Protein AF-A0A522XYB9-F1 (afdb_monomer)

Foldseek 3Di:
DDQDFDDWDWDDDPQWIWIWTDSDPVDTDDIDTDDHPDDDDPDDPVNVVVVVVVVVVVVPPDDDDDDDPCPPFQFAAEEAQAPADLPDPVLVVVLVLLVVQQPRHAEYEDQPDQADDPDADDPSSLVSLVSCVVSVHFYAGEDADPVPQPVRQCSAQPPDPRHGQYHEYELPPLDQCCVVLQVNLVVRVVSVHAAEYENQAQDVCVVVCCVVVSHQAYAHHHEELVCLLVQADDPVDAQSRYEHEYEQDQDLVSLLVSLQSCLARSHRYYHYQHHDSNDHHPCNSVNSVSSSVGGHDD

pLDDT: mean 84.82, std 19.79, range [30.3, 98.81]

Nearest PDB structures (foldseek):
  1vr6-assembly1_D  TM=4.370E-01  e=5.996E-04  Thermotoga maritima
  4grs-assembly1_C  TM=4.371E-01  e=3.497E-03  Thermotoga maritima MSB8
  8doq-assembly1_B  TM=5.028E-01  e=8.775E-02  Klebsiella aerogenes
  7s2m-assembly1_C  TM=4.168E-01  e=2.601E-02  uncultured bacterium
  6nfj-assembly2_D  TM=2.299E-01  e=5.117E-01  Homo sapiens

Structure (mmCIF, N/CA/C/O backbone):
data_AF-A0A522XYB9-F1
#
_entry.id   AF-A0A522XYB9-F1
#
loop_
_atom_site.group_PDB
_atom_site.id
_atom_site.type_symbol
_atom_site.label_atom_id
_atom_site.label_alt_id
_atom_site.label_comp_id
_atom_site.label_asym_id
_atom_site.label_entity_id
_atom_site.label_seq_id
_atom_site.pdbx_PDB_ins_code
_atom_site.Cartn_x
_atom_site.Cartn_y
_atom_site.Cartn_z
_atom_site.occupancy
_atom_site.B_iso_or_equiv
_atom_site.auth_seq_id
_atom_site.auth_comp_id
_atom_site.auth_asym_id
_atom_site.auth_atom_id
_atom_site.pdbx_PDB_model_num
ATOM 1 N N . MET A 1 1 ? -21.579 41.785 -8.818 1.00 47.09 1 MET A N 1
ATOM 2 C CA . MET A 1 1 ? -20.133 42.078 -8.668 1.00 47.09 1 MET A CA 1
ATOM 3 C C . MET A 1 1 ? -19.432 41.786 -9.988 1.00 47.09 1 MET A C 1
ATOM 5 O O . MET A 1 1 ? -19.619 40.694 -10.508 1.00 47.09 1 MET A O 1
ATOM 9 N N . ARG A 1 2 ? -18.684 42.740 -10.563 1.00 47.41 2 ARG A N 1
ATOM 10 C CA . ARG A 1 2 ? -17.851 42.486 -11.754 1.00 47.41 2 ARG A CA 1
ATOM 11 C C . ARG A 1 2 ? -16.593 41.739 -11.303 1.00 47.41 2 ARG A C 1
ATOM 13 O O . ARG A 1 2 ? -15.890 42.243 -10.435 1.00 47.41 2 ARG A O 1
ATOM 20 N N . LYS A 1 3 ? -16.340 40.542 -11.838 1.00 55.75 3 LYS A N 1
ATOM 21 C CA . LYS A 1 3 ? -15.085 39.818 -11.591 1.00 55.75 3 LYS A CA 1
ATOM 22 C C . LYS A 1 3 ? -14.025 40.341 -12.562 1.00 55.75 3 LYS A C 1
ATOM 24 O O . LYS A 1 3 ? -14.249 40.326 -13.769 1.00 55.75 3 LYS A O 1
ATOM 29 N N . THR A 1 4 ? -12.908 40.828 -12.033 1.00 66.69 4 THR A N 1
ATOM 30 C CA . THR A 1 4 ? -11.762 41.294 -12.827 1.00 66.69 4 THR A CA 1
ATOM 31 C C . THR A 1 4 ? -10.880 40.099 -13.173 1.00 66.69 4 THR A C 1
ATOM 33 O O . THR A 1 4 ? -10.474 39.363 -12.275 1.00 66.69 4 THR A O 1
ATOM 36 N N . ILE A 1 5 ? -10.589 39.897 -14.458 1.00 67.19 5 ILE A N 1
ATOM 37 C CA . ILE A 1 5 ? -9.627 38.884 -14.911 1.00 67.19 5 ILE A CA 1
ATOM 38 C C . ILE A 1 5 ? -8.232 39.371 -14.529 1.00 67.19 5 ILE A C 1
ATOM 40 O O . ILE A 1 5 ? -7.872 40.503 -14.852 1.00 67.19 5 ILE A O 1
ATOM 44 N N . LYS A 1 6 ? -7.467 38.533 -13.826 1.00 70.19 6 LYS A N 1
ATOM 45 C CA . LYS A 1 6 ? -6.116 38.885 -13.367 1.00 70.19 6 LYS A CA 1
ATOM 46 C C . LYS A 1 6 ? -5.021 38.242 -14.210 1.00 70.19 6 LYS A C 1
ATOM 48 O O . LYS A 1 6 ? -3.939 38.810 -14.305 1.00 70.19 6 LYS A O 1
ATOM 53 N N . TYR A 1 7 ? -5.307 37.102 -14.838 1.00 64.56 7 TYR A N 1
ATOM 54 C CA . TYR A 1 7 ? -4.317 36.323 -15.575 1.00 64.56 7 TYR A CA 1
ATOM 55 C C . TYR A 1 7 ? -4.899 35.811 -16.895 1.00 64.56 7 TYR A C 1
ATOM 57 O O . TYR A 1 7 ? -6.068 35.416 -16.950 1.00 64.56 7 TYR A O 1
ATOM 65 N N . PHE A 1 8 ? -4.076 35.807 -17.948 1.00 76.62 8 PHE A N 1
ATOM 66 C CA . PHE A 1 8 ? -4.396 35.164 -19.219 1.00 76.62 8 PHE A CA 1
ATOM 67 C C . PHE A 1 8 ? -3.188 34.399 -19.763 1.00 76.62 8 PHE A C 1
ATOM 69 O O . PHE A 1 8 ? -2.045 34.809 -19.560 1.00 76.62 8 PHE A O 1
ATOM 76 N N . SER A 1 9 ? -3.454 33.300 -20.465 1.00 65.75 9 SER A N 1
ATOM 77 C CA . SER A 1 9 ? -2.452 32.555 -21.229 1.00 65.75 9 SER A CA 1
ATOM 78 C C . SER A 1 9 ? -2.995 32.235 -22.619 1.00 65.75 9 SER A C 1
ATOM 80 O O . SER A 1 9 ? -4.188 31.963 -22.772 1.00 65.75 9 SER A O 1
ATOM 82 N N . LEU A 1 10 ? -2.121 32.296 -23.623 1.00 65.62 10 LEU A N 1
ATOM 83 C CA . LEU A 1 10 ? -2.426 32.014 -25.021 1.00 65.62 10 LEU A CA 1
ATOM 84 C C . LEU A 1 10 ? -1.595 30.813 -25.466 1.00 65.62 10 LEU A C 1
ATOM 86 O O . LEU A 1 10 ? -0.367 30.884 -25.483 1.00 65.62 10 LEU A O 1
ATOM 90 N N . VAL A 1 11 ? -2.263 29.736 -25.864 1.00 71.81 11 VAL A N 1
ATOM 91 C CA . VAL A 1 11 ? -1.605 28.560 -26.441 1.00 71.81 11 VAL A CA 1
ATOM 92 C C . VAL A 1 11 ? -2.060 28.418 -27.882 1.00 71.81 11 VAL A C 1
ATOM 94 O O . VAL A 1 11 ? -3.260 28.381 -28.148 1.00 71.81 11 VAL A O 1
ATOM 97 N N . THR A 1 12 ? -1.113 28.329 -28.813 1.00 61.81 12 THR A N 1
ATOM 98 C CA . THR A 1 12 ? -1.420 28.117 -30.230 1.00 61.81 12 THR A CA 1
ATOM 99 C C . THR A 1 12 ? -0.980 26.720 -30.643 1.00 61.81 12 THR A C 1
ATOM 101 O O . THR A 1 12 ? 0.206 26.405 -30.585 1.00 61.81 12 THR A O 1
ATOM 104 N N . VAL A 1 13 ? -1.923 25.890 -31.088 1.00 59.44 13 VAL A N 1
ATOM 105 C CA . VAL A 1 13 ? -1.652 24.550 -31.627 1.00 59.44 13 VAL A CA 1
ATOM 106 C C . VAL A 1 13 ? -2.200 24.496 -33.045 1.00 59.44 13 VAL A C 1
ATOM 108 O O . VAL A 1 13 ? -3.371 24.792 -33.268 1.00 59.44 13 VAL A O 1
ATOM 111 N N . THR A 1 14 ? -1.334 24.187 -34.016 1.00 72.75 14 THR A N 1
ATOM 112 C CA . THR A 1 14 ? -1.696 24.041 -35.442 1.00 72.75 14 THR A CA 1
ATOM 113 C C . THR A 1 14 ? -2.559 25.190 -35.990 1.00 72.75 14 THR A C 1
ATOM 115 O O . THR A 1 14 ? -3.535 24.966 -36.698 1.00 72.75 14 THR A O 1
ATOM 118 N N . GLY A 1 15 ? -2.224 26.433 -35.629 1.00 68.81 15 GLY A N 1
ATOM 119 C CA . GLY A 1 15 ? -2.925 27.636 -36.097 1.00 68.81 15 GLY A CA 1
ATOM 120 C C . GLY A 1 15 ? -4.222 27.978 -35.353 1.00 68.81 15 GLY A C 1
ATOM 121 O O . GLY A 1 15 ? -4.867 28.966 -35.694 1.00 68.81 15 GLY A O 1
ATOM 122 N N . ILE A 1 16 ? -4.591 27.210 -34.325 1.00 58.47 16 ILE A N 1
ATOM 123 C CA . ILE A 1 16 ? -5.727 27.494 -33.445 1.00 58.47 16 ILE A CA 1
ATOM 124 C C . ILE A 1 16 ? -5.195 28.079 -32.142 1.00 58.47 16 ILE A C 1
ATOM 126 O O . ILE A 1 16 ? -4.386 27.452 -31.460 1.00 58.47 16 ILE A O 1
ATOM 130 N N . SER A 1 17 ? -5.665 29.275 -31.795 1.00 67.31 17 SER A N 1
ATOM 131 C CA . SER A 1 17 ? -5.322 29.953 -30.549 1.00 67.31 17 SER A CA 1
ATOM 132 C C . SER A 1 17 ? -6.383 29.694 -29.480 1.00 67.31 17 SER A C 1
ATOM 134 O O . SER A 1 17 ? -7.567 29.971 -29.674 1.00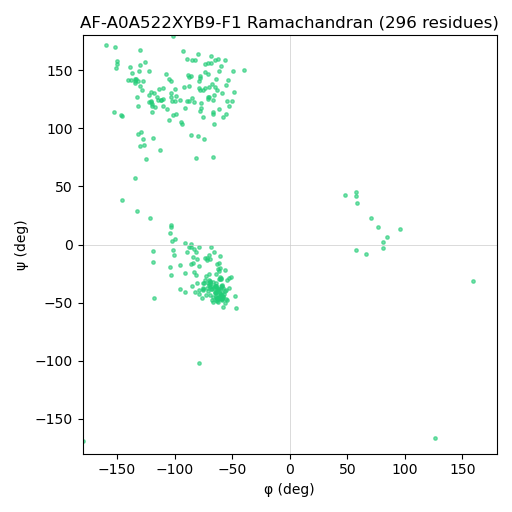 67.31 17 SER A O 1
ATOM 136 N N . ILE A 1 18 ? -5.946 29.181 -28.333 1.00 71.12 18 ILE A N 1
ATOM 137 C CA . ILE A 1 18 ? -6.775 28.911 -27.160 1.00 71.12 18 ILE A CA 1
ATOM 138 C C . ILE A 1 18 ? -6.390 29.907 -26.071 1.00 71.12 18 ILE A C 1
ATOM 140 O O . ILE A 1 18 ? -5.215 30.015 -25.711 1.00 71.12 18 ILE A O 1
ATOM 144 N N . ILE A 1 19 ? -7.383 30.634 -25.554 1.00 75.62 19 ILE A N 1
ATOM 145 C CA . ILE A 1 19 ? -7.195 31.580 -24.455 1.00 75.62 19 ILE A CA 1
ATOM 146 C C . ILE A 1 19 ? -7.720 30.954 -23.168 1.00 75.62 19 ILE A C 1
ATOM 148 O O . ILE A 1 19 ? -8.880 30.544 -23.081 1.00 75.62 19 ILE A O 1
ATOM 152 N N . PHE A 1 20 ? -6.863 30.941 -22.153 1.00 69.12 20 PHE A N 1
ATOM 153 C CA . PHE A 1 20 ? -7.225 30.596 -20.786 1.00 69.12 20 PHE A CA 1
ATOM 154 C C . PHE A 1 20 ? -7.329 31.873 -19.962 1.00 69.12 20 PHE A C 1
ATOM 156 O O . PHE A 1 20 ? -6.427 32.712 -19.999 1.00 69.12 20 PHE A O 1
ATOM 163 N N . LEU A 1 21 ? -8.430 32.021 -19.226 1.00 71.31 21 LEU A N 1
ATOM 164 C CA . LEU A 1 21 ? -8.698 33.178 -18.375 1.00 71.31 21 LEU A CA 1
ATOM 165 C C . LEU A 1 21 ? -8.865 32.697 -16.935 1.00 71.31 21 LEU A C 1
ATOM 167 O O . LEU A 1 21 ? -9.633 31.769 -16.679 1.00 71.31 21 LEU A O 1
ATOM 171 N N . ALA A 1 22 ? -8.178 33.349 -16.000 1.00 68.56 22 ALA A N 1
ATOM 172 C CA . ALA A 1 22 ? -8.274 33.028 -14.581 1.00 68.56 22 ALA A CA 1
ATOM 173 C C . ALA A 1 22 ? -8.483 34.292 -13.734 1.00 68.56 22 ALA A C 1
ATOM 175 O O . ALA A 1 22 ? -7.914 35.364 -13.991 1.00 68.56 22 ALA A O 1
ATOM 176 N N . THR A 1 23 ? -9.338 34.172 -12.716 1.00 68.62 23 THR A N 1
ATOM 177 C CA . THR A 1 23 ? -9.599 35.248 -11.745 1.00 68.62 23 THR A CA 1
ATOM 178 C C . THR A 1 23 ? -8.670 35.182 -10.535 1.00 68.62 23 THR A C 1
ATOM 180 O O . THR A 1 23 ? -8.397 36.215 -9.922 1.00 68.62 23 THR A O 1
ATOM 183 N N . ASP A 1 24 ? -8.136 33.999 -10.236 1.00 66.12 24 ASP A N 1
ATOM 184 C CA . ASP A 1 24 ? -7.073 33.739 -9.266 1.00 66.12 24 ASP A CA 1
ATOM 185 C C . ASP A 1 24 ? -6.276 32.488 -9.688 1.00 66.12 24 ASP A C 1
ATOM 187 O O . ASP A 1 24 ? -6.652 31.790 -10.628 1.00 66.12 24 ASP A O 1
ATOM 191 N N . LEU A 1 25 ? -5.146 32.232 -9.025 1.00 54.25 25 LEU A N 1
ATOM 192 C CA . LEU A 1 25 ? -4.230 31.137 -9.374 1.00 54.25 25 LEU A CA 1
ATOM 193 C C . LEU A 1 25 ? -4.802 29.735 -9.090 1.00 54.25 25 LEU A C 1
ATOM 195 O O . LEU A 1 25 ? -4.235 28.753 -9.562 1.00 54.25 25 LEU A O 1
ATOM 199 N N . SER A 1 26 ? -5.911 29.628 -8.351 1.00 47.59 26 SER A N 1
ATOM 200 C CA . SER A 1 26 ? -6.549 28.356 -7.989 1.00 47.59 26 SER A CA 1
ATOM 201 C C . SER A 1 26 ? -7.786 28.023 -8.832 1.00 47.59 26 SER A C 1
ATOM 203 O O . SER A 1 26 ? -8.320 26.922 -8.708 1.00 47.59 26 SER A O 1
ATOM 205 N N . SER A 1 27 ? -8.230 28.919 -9.722 1.00 47.25 27 SER A N 1
ATOM 206 C CA . SER A 1 27 ? -9.402 28.714 -10.580 1.00 47.25 27 SER A CA 1
ATOM 207 C C . SER A 1 27 ? -9.095 28.954 -12.062 1.00 47.25 27 SER A C 1
ATOM 209 O O . SER A 1 27 ? -9.262 30.048 -12.606 1.00 47.25 27 SER A O 1
ATOM 211 N N . TRP A 1 28 ? -8.697 27.889 -12.760 1.00 50.53 28 TRP A N 1
ATOM 212 C CA . TRP A 1 28 ? -8.703 27.883 -14.222 1.00 50.53 28 TRP A CA 1
ATOM 213 C C . TRP A 1 28 ? -10.138 27.696 -14.711 1.00 50.53 28 TRP A C 1
ATOM 215 O O . TRP A 1 28 ? -10.770 26.675 -14.441 1.00 50.53 28 TRP A O 1
ATOM 225 N N . LEU A 1 29 ? -10.670 28.687 -15.426 1.00 53.12 29 LEU A N 1
ATOM 226 C CA . LEU A 1 29 ? -11.925 28.525 -16.150 1.00 53.12 29 LEU A CA 1
ATOM 227 C C . LEU A 1 29 ? -11.640 27.927 -17.535 1.00 53.12 29 LEU A C 1
ATOM 229 O O . LEU A 1 29 ? -10.606 28.200 -18.144 1.00 53.12 29 LEU A O 1
ATOM 233 N N . TYR A 1 30 ? -12.574 27.082 -17.980 1.00 44.38 30 TYR A N 1
ATOM 234 C CA . TYR A 1 30 ? -12.585 26.318 -19.233 1.00 44.38 30 TYR A CA 1
ATOM 235 C C . TYR A 1 30 ? -12.050 27.087 -20.460 1.00 44.38 30 TYR A C 1
ATOM 237 O O . TYR A 1 30 ? -12.223 28.307 -20.537 1.00 44.38 30 TYR A O 1
ATOM 245 N N . PRO A 1 31 ? -11.460 26.389 -21.455 1.00 46.50 31 PRO A N 1
ATOM 246 C CA . PRO A 1 31 ? -10.886 27.029 -22.637 1.00 46.50 31 PRO A CA 1
ATOM 247 C C . PRO A 1 31 ? -11.930 27.852 -23.398 1.00 46.50 31 PRO A C 1
ATOM 249 O O . PRO A 1 31 ? -13.008 27.358 -23.737 1.00 46.50 31 PRO A O 1
ATOM 252 N N . VAL A 1 32 ? -11.585 29.103 -23.709 1.00 52.28 32 VAL A N 1
ATOM 253 C CA . VAL A 1 32 ? -12.358 29.949 -24.620 1.00 52.28 32 VAL A CA 1
ATOM 254 C C . VAL A 1 32 ? -11.677 29.890 -25.984 1.00 52.28 32 VAL A C 1
ATOM 256 O O . VAL A 1 32 ? -10.542 30.344 -26.152 1.00 52.28 32 VAL A O 1
ATOM 259 N N . PHE A 1 33 ? -12.357 29.284 -26.956 1.00 52.94 33 PHE A N 1
ATOM 260 C CA . PHE A 1 33 ? -11.861 29.185 -28.326 1.00 52.94 33 PHE A CA 1
ATOM 261 C C . PHE A 1 33 ? -11.972 30.534 -29.034 1.00 52.94 33 PHE A C 1
ATOM 263 O O . PHE A 1 33 ? -13.023 31.177 -28.992 1.00 52.94 33 PHE A O 1
ATOM 270 N N . VAL A 1 34 ? -10.910 30.930 -29.733 1.00 52.88 34 VAL A N 1
ATOM 271 C CA . VAL A 1 34 ? -10.935 32.066 -30.657 1.00 52.88 34 VAL A CA 1
ATOM 272 C C . VAL A 1 34 ? -10.775 31.528 -32.075 1.00 52.88 34 VAL A C 1
ATOM 274 O O . VAL A 1 34 ? -9.835 30.791 -32.369 1.00 52.88 34 VAL A O 1
ATOM 277 N N . ALA A 1 35 ? -11.731 31.860 -32.943 1.00 47.09 35 ALA A N 1
ATOM 278 C CA . ALA A 1 35 ? -11.718 31.465 -34.348 1.00 47.09 35 ALA A CA 1
ATOM 279 C C . ALA A 1 35 ? -10.586 32.162 -35.127 1.00 47.09 35 ALA A C 1
ATOM 281 O O . ALA A 1 35 ? -10.109 33.231 -34.740 1.00 47.09 35 ALA A O 1
ATOM 282 N N . ALA A 1 36 ? -10.174 31.540 -36.236 1.00 46.59 36 ALA A N 1
ATOM 283 C CA . ALA A 1 36 ? -9.114 32.015 -37.123 1.00 46.59 36 ALA A CA 1
ATOM 284 C C . ALA A 1 36 ? -9.371 33.445 -37.665 1.00 46.59 36 ALA A C 1
ATOM 286 O O . ALA A 1 36 ? -10.516 33.908 -37.689 1.00 46.59 36 ALA A O 1
ATOM 287 N N . PRO A 1 37 ? -8.326 34.164 -38.123 1.00 39.16 37 PRO A N 1
ATOM 288 C CA . PRO A 1 37 ? -8.454 35.554 -38.552 1.00 39.16 37 PRO A CA 1
ATOM 289 C C . PRO A 1 37 ? -9.320 35.645 -39.817 1.00 39.16 37 PRO A C 1
ATOM 291 O O . PRO A 1 37 ? -8.905 35.193 -40.879 1.00 39.16 37 PRO A O 1
ATOM 294 N N . GLY A 1 38 ? -10.516 36.230 -39.712 1.00 49.03 38 GLY A N 1
ATOM 295 C CA . GLY A 1 38 ? -11.381 36.483 -40.872 1.00 49.03 38 GLY A CA 1
ATOM 296 C C . GLY A 1 38 ? -12.860 36.690 -40.553 1.00 49.03 38 GLY A C 1
ATOM 297 O O . GLY A 1 38 ? -13.494 37.508 -41.205 1.00 49.03 38 GLY A O 1
ATOM 298 N N . ASP A 1 39 ? -13.383 36.056 -39.500 1.00 45.62 39 ASP A N 1
ATOM 299 C CA . ASP A 1 39 ? -14.808 36.123 -39.151 1.00 45.62 39 ASP A CA 1
ATOM 300 C C . ASP A 1 39 ? -15.002 36.490 -37.674 1.00 45.62 39 ASP A C 1
ATOM 302 O O . ASP A 1 39 ? -14.971 35.640 -36.783 1.00 45.62 39 ASP A O 1
ATOM 306 N N . ARG A 1 40 ? -15.231 37.777 -37.382 1.00 44.25 40 ARG A N 1
ATOM 307 C CA . ARG A 1 40 ? -15.717 38.195 -36.057 1.00 44.25 40 ARG A CA 1
ATOM 308 C C . ARG A 1 40 ? -17.240 38.110 -36.023 1.00 44.25 40 ARG A C 1
ATOM 310 O O . ARG A 1 40 ? -17.924 39.070 -36.363 1.00 44.25 40 ARG A O 1
ATOM 317 N N . LYS A 1 41 ? -17.767 36.984 -35.544 1.00 46.38 41 LYS A N 1
ATOM 318 C CA . LYS A 1 41 ? -19.083 36.946 -34.894 1.00 46.38 41 LYS A CA 1
ATOM 319 C C . LYS A 1 41 ? -18.871 36.945 -33.384 1.00 46.38 41 LYS A C 1
ATOM 321 O O . LYS A 1 41 ? -18.175 36.077 -32.866 1.00 46.38 41 LYS A O 1
ATOM 326 N N . GLU A 1 42 ? -19.462 37.909 -32.682 1.00 45.03 42 GLU A N 1
ATOM 327 C CA . GLU A 1 42 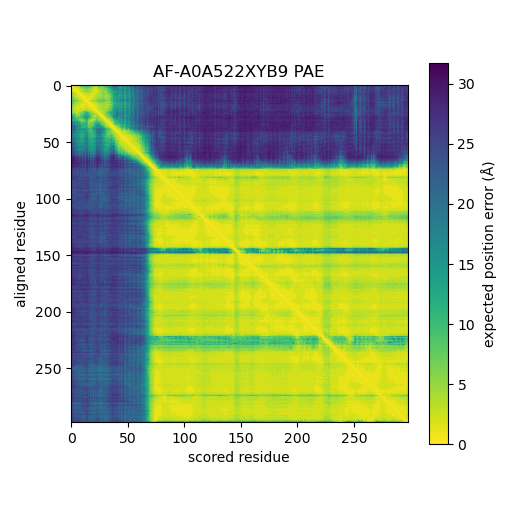? -19.640 37.810 -31.231 1.00 45.03 42 GLU A CA 1
ATOM 328 C C . GLU A 1 42 ? -20.608 36.659 -30.959 1.00 45.03 42 GLU A C 1
ATOM 330 O O . GLU A 1 42 ? -21.810 36.778 -31.184 1.00 45.03 42 GLU A O 1
ATOM 335 N N . ILE A 1 43 ? -20.074 35.520 -30.525 1.00 48.09 43 ILE A N 1
ATOM 336 C CA . ILE A 1 43 ? -20.882 34.395 -30.064 1.00 48.09 43 ILE A CA 1
ATOM 337 C C . ILE A 1 43 ? -21.105 34.595 -28.568 1.00 48.09 43 ILE A C 1
ATOM 339 O O . ILE A 1 43 ? -20.159 34.741 -27.791 1.00 48.09 43 ILE A O 1
ATOM 343 N N . SER A 1 44 ? -22.371 34.629 -28.160 1.00 57.34 44 SER A N 1
ATOM 344 C CA . SER A 1 44 ? -22.742 34.729 -26.751 1.00 57.34 44 SER A CA 1
ATOM 345 C C . SER A 1 44 ? -22.274 33.484 -25.995 1.00 57.34 44 SER A C 1
ATOM 347 O O . SER A 1 44 ? -22.399 32.367 -26.493 1.00 57.34 44 SER A O 1
ATOM 349 N N . LEU A 1 45 ? -21.817 33.644 -24.747 1.00 47.53 45 LEU A N 1
ATOM 350 C CA . LEU A 1 45 ? -21.385 32.537 -23.877 1.00 47.53 45 LEU A CA 1
ATOM 351 C C . LEU A 1 45 ? -22.430 31.398 -23.791 1.00 47.53 45 LEU A C 1
ATOM 353 O O . LEU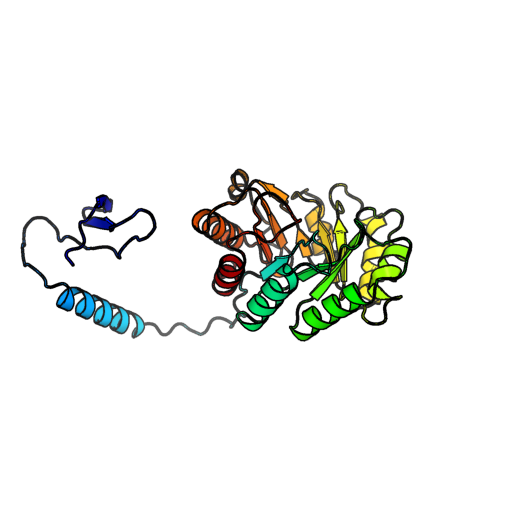 A 1 45 ? -22.078 30.236 -23.604 1.00 47.53 45 LEU A O 1
ATOM 357 N N . LYS A 1 46 ? -23.722 31.722 -23.960 1.00 50.19 46 LYS A N 1
ATOM 358 C CA . LYS A 1 46 ? -24.819 30.740 -23.986 1.00 50.19 46 LYS A CA 1
ATOM 359 C C . LYS A 1 46 ? -24.837 29.874 -25.252 1.00 50.19 46 LYS A C 1
ATOM 361 O O . LYS A 1 46 ? -25.210 28.707 -25.174 1.00 50.19 46 LYS A O 1
ATOM 366 N N . GLU A 1 47 ? -24.432 30.413 -26.398 1.00 50.88 47 GLU A N 1
ATOM 367 C CA . GLU A 1 47 ? -24.376 29.676 -27.668 1.00 50.88 47 GLU A CA 1
ATOM 368 C C . GLU A 1 47 ? -23.185 28.717 -27.704 1.00 50.88 47 GLU A C 1
ATOM 370 O O . GLU A 1 47 ? -23.338 27.575 -28.140 1.00 50.88 47 GLU A O 1
ATOM 375 N N . THR A 1 48 ? -22.040 29.122 -27.144 1.00 51.75 48 THR A N 1
ATOM 376 C CA . THR A 1 48 ? -20.862 28.254 -27.006 1.00 51.75 48 THR A CA 1
ATOM 377 C C . THR A 1 48 ? -21.189 26.998 -26.197 1.00 51.75 48 THR A C 1
ATOM 379 O O . THR A 1 48 ? -20.878 25.900 -26.637 1.00 51.75 48 THR A O 1
ATOM 382 N N . ILE A 1 49 ? -21.904 27.126 -25.072 1.00 48.91 49 ILE A N 1
ATOM 383 C CA . ILE A 1 49 ? -22.288 25.983 -24.220 1.00 48.91 49 ILE A CA 1
ATOM 384 C C . ILE A 1 49 ? -23.237 25.009 -24.952 1.00 48.91 49 ILE A C 1
ATOM 386 O O . ILE A 1 49 ? -23.129 23.792 -24.788 1.00 48.91 49 ILE A O 1
ATOM 390 N N . SER A 1 50 ? -24.140 25.522 -25.795 1.00 44.78 50 SER A N 1
ATOM 391 C CA . SER A 1 50 ? -25.077 24.702 -26.580 1.00 44.78 50 SER A CA 1
ATOM 392 C C . SER A 1 50 ? -24.375 23.917 -27.701 1.00 44.78 50 SER A C 1
ATOM 394 O O . SER A 1 50 ? -24.661 22.736 -27.921 1.00 44.78 50 SER A O 1
ATOM 396 N N . LEU A 1 51 ? -23.399 24.538 -28.374 1.00 45.22 51 LEU A N 1
ATOM 397 C CA . LEU A 1 51 ? -22.632 23.916 -29.459 1.00 45.22 51 LEU A CA 1
ATOM 398 C C . LEU A 1 51 ? -21.722 22.783 -28.960 1.00 45.22 51 LEU A C 1
ATOM 400 O O . LEU A 1 51 ? -21.646 21.735 -29.607 1.00 45.22 51 LEU A O 1
ATOM 404 N N . THR A 1 52 ? -21.099 22.928 -27.786 1.00 47.44 52 THR A N 1
ATOM 405 C CA . THR A 1 52 ? -20.272 21.860 -27.197 1.00 47.44 52 THR A CA 1
ATOM 406 C C . THR A 1 52 ? -21.119 20.657 -26.774 1.00 47.44 52 THR A C 1
ATOM 408 O O . THR A 1 52 ? -20.721 19.515 -26.996 1.00 47.44 52 THR A O 1
ATOM 411 N N . SER A 1 53 ? -22.322 20.887 -26.234 1.00 44.59 53 SER A N 1
ATOM 412 C CA . SER A 1 53 ? -23.208 19.810 -25.765 1.00 44.59 53 SER A CA 1
ATOM 413 C C . SER A 1 53 ? -23.788 18.961 -26.910 1.00 44.59 53 SER A C 1
ATOM 415 O O . SER A 1 53 ? -23.942 17.746 -26.770 1.00 44.59 53 SER A O 1
ATOM 417 N N . ASN A 1 54 ? -24.053 19.568 -28.073 1.00 41.50 54 ASN A N 1
ATOM 418 C CA . ASN A 1 54 ? -24.601 18.858 -29.235 1.00 41.50 54 ASN A CA 1
ATOM 419 C C . ASN A 1 54 ? -23.537 18.083 -30.033 1.00 41.50 54 ASN A C 1
ATOM 421 O O . ASN A 1 54 ? -23.824 16.993 -30.530 1.00 41.50 54 ASN A O 1
ATOM 425 N N . ASN A 1 55 ? -22.298 18.580 -30.101 1.00 42.12 55 ASN A N 1
ATOM 426 C CA . ASN A 1 55 ? -21.211 17.881 -30.798 1.00 42.12 55 ASN A CA 1
ATOM 427 C C . ASN A 1 55 ? -20.690 16.659 -30.018 1.00 42.12 55 ASN A C 1
ATOM 429 O O . ASN A 1 55 ? -20.393 15.631 -30.627 1.00 42.12 55 ASN A O 1
ATOM 433 N N . LEU A 1 56 ? -20.691 16.710 -28.680 1.00 41.50 56 LEU A N 1
ATOM 434 C CA . LEU A 1 56 ? -20.385 15.549 -27.829 1.00 41.50 56 LEU A CA 1
ATOM 435 C C . LEU A 1 56 ? -21.425 14.423 -27.965 1.00 41.50 56 LEU A C 1
ATOM 437 O O . LEU A 1 56 ? -21.061 13.249 -27.966 1.00 41.50 56 LEU A O 1
ATOM 441 N N . LYS A 1 57 ? -22.710 14.758 -28.153 1.00 42.03 57 LYS A N 1
ATOM 442 C CA . LYS A 1 57 ? -23.780 13.760 -28.341 1.00 42.03 57 LYS A CA 1
ATOM 443 C C . LYS A 1 57 ? -23.757 13.086 -29.716 1.00 42.03 57 LYS A C 1
ATOM 445 O O . LYS A 1 57 ? -24.136 11.922 -29.822 1.00 42.03 57 LYS A O 1
ATOM 450 N N . ASN A 1 58 ? -23.303 13.782 -30.757 1.00 40.72 58 ASN A N 1
ATOM 451 C CA . ASN A 1 58 ? -23.254 13.230 -32.115 1.00 40.72 58 ASN A CA 1
ATOM 452 C C . ASN A 1 58 ? -22.001 12.380 -32.383 1.00 40.72 58 ASN A C 1
ATOM 454 O O . ASN A 1 58 ? -22.057 11.471 -33.209 1.00 40.72 58 ASN A O 1
ATOM 458 N N . SER A 1 59 ? -20.907 12.595 -31.644 1.00 36.91 59 SER A N 1
ATOM 459 C CA . SER A 1 59 ? -19.682 11.787 -31.761 1.00 36.91 59 SER A CA 1
ATOM 460 C C . SER A 1 59 ? -19.808 10.364 -31.187 1.00 36.91 59 SER A C 1
ATOM 462 O O . SER A 1 59 ? -18.932 9.541 -31.434 1.00 36.91 59 SER A O 1
ATOM 464 N N . MET A 1 60 ? -20.876 10.046 -30.445 1.00 42.91 60 MET A N 1
ATOM 465 C CA . MET A 1 60 ? -21.057 8.735 -29.795 1.00 42.91 60 MET A CA 1
ATOM 466 C C . MET A 1 60 ? -21.984 7.767 -30.552 1.00 42.91 60 MET A C 1
ATOM 468 O O . MET A 1 60 ? -22.274 6.689 -30.042 1.00 42.91 60 MET A O 1
ATOM 472 N N . LYS A 1 61 ? -22.480 8.115 -31.750 1.00 40.25 61 LYS A N 1
ATOM 473 C CA . LYS A 1 61 ? -23.514 7.310 -32.434 1.00 40.25 61 LYS A CA 1
ATOM 474 C C . LYS A 1 61 ? -23.051 6.376 -33.555 1.00 40.25 61 LYS A C 1
ATOM 476 O O . LYS A 1 61 ? -23.867 5.566 -33.973 1.00 40.25 61 LYS A O 1
ATOM 481 N N . ASN A 1 62 ? -21.797 6.420 -34.014 1.00 40.62 62 ASN A N 1
ATOM 482 C CA . ASN A 1 62 ? -21.381 5.678 -35.220 1.00 40.62 62 ASN A CA 1
ATOM 483 C C . ASN A 1 62 ? -20.061 4.903 -35.075 1.00 40.62 62 ASN A C 1
ATOM 485 O O . ASN A 1 62 ? -19.149 5.044 -35.885 1.00 40.62 62 ASN A O 1
ATOM 489 N N . SER A 1 63 ? -19.987 4.008 -34.095 1.00 36.66 63 SER A N 1
ATOM 490 C CA . SER A 1 63 ? -19.078 2.862 -34.176 1.00 36.66 63 SER A CA 1
ATOM 491 C C . SER A 1 63 ? -19.646 1.717 -33.347 1.00 36.66 63 SER A C 1
ATOM 493 O O . SER A 1 63 ? -19.742 1.839 -32.131 1.00 36.66 63 SER A O 1
ATOM 495 N N . SER A 1 64 ? -20.034 0.621 -34.000 1.00 40.12 64 SER A N 1
ATOM 496 C CA . SER A 1 64 ? -20.150 -0.692 -33.356 1.00 40.12 64 SER A CA 1
ATOM 497 C C . SER A 1 64 ? -18.833 -1.429 -33.580 1.00 40.12 64 SER A C 1
ATOM 499 O O . SER A 1 64 ? -18.605 -1.895 -34.698 1.00 40.12 64 SER A O 1
ATOM 501 N N . PRO A 1 65 ? -17.948 -1.529 -32.578 1.00 41.44 65 PRO A N 1
ATOM 502 C CA . PRO A 1 65 ? -16.868 -2.491 -32.599 1.00 41.44 65 PRO A CA 1
ATOM 503 C C . PRO A 1 65 ? -17.367 -3.816 -32.016 1.00 41.44 65 PRO A C 1
ATOM 505 O O . PRO A 1 65 ? -18.170 -3.846 -31.084 1.00 41.44 65 PRO A O 1
ATOM 508 N N . ALA A 1 66 ? -16.880 -4.919 -32.577 1.00 41.28 66 ALA A N 1
ATOM 509 C CA . ALA A 1 66 ? -16.976 -6.232 -31.955 1.00 41.28 66 ALA A CA 1
ATOM 510 C C . ALA A 1 66 ? -16.513 -6.133 -30.494 1.00 41.28 66 ALA A C 1
ATOM 512 O O . ALA A 1 66 ? -15.464 -5.543 -30.247 1.00 41.28 66 ALA A O 1
ATOM 513 N N . ASN A 1 67 ? -17.296 -6.672 -29.553 1.00 30.30 67 ASN A N 1
ATOM 514 C CA . ASN A 1 67 ? -16.961 -6.646 -28.131 1.00 30.30 67 ASN A CA 1
ATOM 515 C C . ASN A 1 67 ? -15.594 -7.323 -27.928 1.00 30.30 67 ASN A C 1
ATOM 517 O O . ASN A 1 67 ? -15.514 -8.546 -28.092 1.00 30.30 67 ASN A O 1
ATOM 521 N N . PRO A 1 68 ? -14.523 -6.577 -27.592 1.00 41.75 68 PRO A N 1
ATOM 522 C CA . PRO A 1 68 ? -13.323 -7.208 -27.073 1.00 41.75 68 PRO A CA 1
ATOM 523 C C . PRO A 1 68 ? -13.704 -7.954 -25.784 1.00 41.75 68 PRO A C 1
ATOM 525 O O . PRO A 1 68 ? -14.695 -7.589 -25.141 1.00 41.75 68 PRO A O 1
ATOM 528 N N . PRO A 1 69 ? -12.976 -9.015 -25.402 1.00 42.09 69 PRO A N 1
ATOM 529 C CA . PRO A 1 69 ? -13.191 -9.652 -24.110 1.00 42.09 69 PRO A CA 1
ATOM 530 C C . PRO A 1 69 ? -13.190 -8.564 -23.031 1.00 42.09 69 PRO A C 1
ATOM 532 O O . PRO A 1 69 ? -12.256 -7.765 -22.966 1.00 42.09 69 PRO A O 1
ATOM 535 N N . ASN A 1 70 ? -14.281 -8.492 -22.260 1.00 40.34 70 ASN A N 1
ATOM 536 C CA . ASN A 1 70 ? -14.461 -7.569 -21.142 1.00 40.34 70 ASN A CA 1
ATOM 537 C C . ASN A 1 70 ? -13.470 -7.944 -20.041 1.00 40.34 70 ASN A C 1
ATOM 539 O O . ASN A 1 70 ? -13.823 -8.575 -19.049 1.00 40.34 70 ASN A O 1
ATOM 543 N N . ASP A 1 71 ? -12.214 -7.599 -20.256 1.00 55.25 71 ASP A N 1
ATOM 544 C CA . ASP A 1 71 ? -11.218 -7.591 -19.217 1.00 55.25 71 ASP A CA 1
ATOM 545 C C . ASP A 1 71 ? -11.625 -6.484 -18.238 1.00 55.25 71 ASP A C 1
ATOM 547 O O . ASP A 1 71 ? -11.720 -5.323 -18.662 1.00 55.25 71 ASP A O 1
ATOM 551 N N . PRO A 1 72 ? -11.991 -6.805 -16.985 1.00 65.06 72 PRO A N 1
ATOM 552 C CA . PRO A 1 72 ? -12.401 -5.790 -16.032 1.00 65.06 72 PRO A CA 1
ATOM 553 C C . PRO A 1 72 ? -11.278 -4.758 -15.929 1.00 65.06 72 PRO A C 1
ATOM 555 O O . PRO A 1 72 ? -10.173 -5.062 -15.477 1.00 65.06 72 PRO A O 1
ATOM 558 N N . MET A 1 73 ? -11.552 -3.539 -16.411 1.00 63.34 73 MET A N 1
ATOM 559 C CA . MET A 1 73 ? -10.576 -2.456 -16.380 1.00 63.34 73 MET A CA 1
ATOM 560 C C . MET A 1 73 ? -10.065 -2.303 -14.954 1.00 63.34 73 MET A C 1
ATOM 562 O O . MET A 1 73 ? -10.830 -2.035 -14.025 1.00 63.34 73 MET A O 1
ATOM 566 N N . THR A 1 74 ? -8.761 -2.499 -14.800 1.00 89.00 74 THR A N 1
ATOM 567 C CA . THR A 1 74 ? -8.094 -2.365 -13.514 1.00 89.00 74 THR A CA 1
ATOM 568 C C . THR A 1 74 ? -7.915 -0.882 -13.234 1.00 89.00 74 THR A C 1
ATOM 570 O O . THR A 1 74 ? -7.208 -0.187 -13.964 1.00 89.00 74 THR A O 1
ATOM 573 N N . HIS A 1 75 ? -8.586 -0.396 -12.196 1.00 95.69 75 HIS A N 1
ATOM 574 C CA . HIS A 1 75 ? -8.347 0.943 -11.669 1.00 95.69 75 HIS A CA 1
ATOM 575 C C . HIS A 1 75 ? -7.132 0.924 -10.737 1.00 95.69 75 HIS A C 1
ATOM 577 O O . HIS A 1 75 ? -6.743 -0.141 -10.242 1.00 95.69 75 HIS A O 1
ATOM 583 N N . MET A 1 76 ? -6.519 2.082 -10.517 1.00 97.62 76 MET A N 1
ATOM 584 C CA . MET A 1 76 ? -5.412 2.232 -9.578 1.00 97.62 76 MET A CA 1
ATOM 585 C C . MET A 1 76 ? -5.913 1.967 -8.152 1.00 97.62 76 MET A C 1
ATOM 587 O O . MET A 1 76 ? -6.921 2.520 -7.715 1.00 97.62 76 MET A O 1
ATOM 591 N N . GLY A 1 77 ? -5.222 1.093 -7.427 1.00 98.25 77 GLY A N 1
ATOM 592 C CA . GLY A 1 77 ? -5.449 0.876 -6.002 1.00 98.25 77 GLY A CA 1
ATOM 593 C C . GLY A 1 77 ? -4.597 1.805 -5.149 1.00 98.25 77 GLY A C 1
ATOM 594 O O . GLY A 1 77 ? -3.560 2.287 -5.595 1.00 98.25 77 GLY A O 1
ATOM 595 N N . VAL A 1 78 ? -4.996 1.995 -3.898 1.00 98.69 78 VAL A N 1
ATOM 596 C CA . VAL A 1 78 ? -4.210 2.715 -2.893 1.00 98.69 78 VAL A CA 1
ATOM 597 C C . VAL A 1 78 ? -3.695 1.740 -1.838 1.00 98.69 78 VAL A C 1
ATOM 599 O O . VAL A 1 78 ? -4.451 0.899 -1.344 1.00 98.69 78 VAL A O 1
ATOM 602 N N . ILE A 1 79 ? -2.420 1.870 -1.480 1.00 98.69 79 ILE A N 1
ATOM 603 C CA . ILE A 1 79 ? -1.867 1.357 -0.221 1.00 98.69 79 ILE A CA 1
ATOM 604 C C . ILE A 1 79 ? -1.647 2.533 0.727 1.00 98.69 79 ILE A C 1
ATOM 606 O O . ILE A 1 79 ? -1.281 3.614 0.284 1.00 98.69 79 ILE A O 1
ATOM 610 N N . ILE A 1 80 ? -1.893 2.347 2.020 1.00 98.38 80 ILE A N 1
ATOM 611 C CA . ILE A 1 80 ? -1.608 3.356 3.045 1.00 98.38 80 ILE A CA 1
ATOM 612 C C . ILE A 1 80 ? -0.498 2.832 3.948 1.00 98.38 80 ILE A C 1
ATOM 614 O O . ILE A 1 80 ? -0.561 1.691 4.416 1.00 98.38 80 ILE A O 1
ATOM 618 N N . VAL A 1 81 ? 0.480 3.696 4.223 1.00 96.69 81 VAL A N 1
ATOM 619 C CA . VAL A 1 81 ? 1.617 3.440 5.118 1.00 96.69 81 VAL A CA 1
ATOM 620 C C . VAL A 1 81 ? 1.485 4.337 6.359 1.00 96.69 81 VAL A C 1
ATOM 622 O O . VAL A 1 81 ? 2.045 5.432 6.379 1.00 96.69 81 VAL A O 1
ATOM 625 N N . PRO A 1 82 ? 0.672 3.960 7.366 1.00 94.56 82 PRO A N 1
ATOM 626 C CA . PRO A 1 82 ? 0.422 4.808 8.526 1.00 94.56 82 PRO A CA 1
ATOM 627 C C . PRO A 1 82 ? 1.417 4.523 9.658 1.00 94.56 82 PRO A C 1
ATOM 629 O O . PRO A 1 82 ? 1.403 3.435 10.232 1.00 94.56 82 PRO A O 1
ATOM 632 N N . TYR A 1 83 ? 2.235 5.511 10.032 1.00 95.06 83 TYR A N 1
ATOM 633 C CA . TYR A 1 83 ? 3.113 5.451 11.221 1.00 95.06 83 TYR A CA 1
ATOM 634 C C . TYR A 1 83 ? 2.579 6.283 12.400 1.00 95.06 83 TYR A C 1
ATOM 636 O O . TYR A 1 83 ? 3.229 6.442 13.431 1.00 95.06 83 TYR A O 1
ATOM 644 N N . PHE A 1 84 ? 1.340 6.765 12.293 1.00 96.06 84 PHE A N 1
ATOM 645 C CA . PHE A 1 84 ? 0.648 7.460 13.373 1.00 96.06 84 PHE A CA 1
ATOM 646 C C . PHE A 1 84 ? -0.066 6.516 14.353 1.00 96.06 84 PHE A C 1
ATOM 648 O O . PHE A 1 84 ? -0.434 5.385 14.039 1.00 96.06 84 PHE A O 1
ATOM 655 N N . ALA A 1 85 ? -0.318 7.027 15.561 1.00 96.94 85 ALA A N 1
ATOM 656 C CA . ALA A 1 85 ? -0.945 6.281 16.649 1.00 96.94 85 ALA A CA 1
ATOM 657 C C . ALA A 1 85 ? -2.400 5.860 16.363 1.00 96.94 85 ALA A C 1
ATOM 659 O O . ALA A 1 85 ? -3.131 6.491 15.594 1.00 96.94 85 ALA A O 1
ATOM 660 N N . THR A 1 86 ? -2.866 4.835 17.081 1.00 97.44 86 THR A N 1
ATOM 661 C CA . THR A 1 86 ? -4.246 4.316 17.007 1.00 97.44 86 THR A CA 1
ATOM 662 C C . THR A 1 86 ? -5.317 5.327 17.422 1.00 97.44 86 THR A C 1
ATOM 664 O O . THR A 1 86 ? -6.481 5.192 17.056 1.00 97.44 86 THR A O 1
ATOM 667 N N . THR A 1 87 ? -4.937 6.354 18.180 1.00 97.69 87 THR A N 1
ATOM 668 C CA . THR A 1 87 ? -5.820 7.439 18.628 1.00 97.69 87 THR A CA 1
ATOM 669 C C . THR A 1 87 ? -5.918 8.591 17.629 1.00 97.69 87 THR A C 1
ATOM 671 O O . THR A 1 87 ? -6.641 9.554 17.879 1.00 97.69 87 THR A O 1
ATOM 674 N N . SER A 1 88 ? -5.190 8.525 16.511 1.00 98.12 88 SER A N 1
ATOM 675 C CA . SER A 1 88 ? -5.189 9.583 15.506 1.00 98.12 88 SER A CA 1
ATOM 676 C C . SER A 1 88 ? -6.537 9.701 14.792 1.00 98.12 88 SER A C 1
ATOM 678 O O . SER A 1 88 ? -7.113 8.704 14.358 1.00 98.12 88 SER A O 1
ATOM 680 N N . GLN A 1 89 ? -6.990 10.938 14.570 1.00 97.75 89 GLN A N 1
ATOM 681 C CA . GLN A 1 89 ? -8.173 11.236 13.750 1.00 97.75 89 GLN A CA 1
ATOM 682 C C . GLN A 1 89 ? -8.008 10.816 12.278 1.00 97.75 89 GLN A C 1
ATOM 684 O O . GLN A 1 89 ? -8.989 10.697 11.554 1.00 97.75 89 GLN A O 1
ATOM 689 N N . PHE A 1 90 ? -6.776 10.562 11.825 1.00 98.38 90 PHE A N 1
ATOM 690 C CA . PHE A 1 90 ? -6.508 10.110 10.459 1.00 98.38 90 PHE A CA 1
ATOM 691 C C . PHE A 1 90 ? -7.181 8.774 10.127 1.00 98.38 90 PHE A C 1
ATOM 693 O O . PHE A 1 90 ? -7.541 8.557 8.973 1.00 98.38 90 PHE A O 1
ATOM 700 N N . TRP A 1 91 ? -7.424 7.912 11.119 1.00 98.56 91 TRP A N 1
ATOM 701 C CA . TRP A 1 91 ? -8.187 6.680 10.911 1.00 98.56 91 TRP A CA 1
ATOM 702 C C . TRP A 1 91 ? -9.614 6.957 10.431 1.00 98.56 91 TRP A C 1
ATOM 704 O O . TRP A 1 91 ? -10.076 6.310 9.497 1.00 98.56 91 TRP A O 1
ATOM 714 N N . GLU A 1 92 ? -10.283 7.967 10.994 1.00 98.50 92 GLU A N 1
ATOM 715 C CA . GLU A 1 92 ? -11.622 8.374 10.552 1.00 98.50 92 GLU A CA 1
ATOM 716 C C . GLU A 1 92 ? -11.600 8.888 9.107 1.00 98.50 92 GLU A C 1
ATOM 718 O O . GLU A 1 92 ? -12.452 8.506 8.308 1.00 98.50 92 GLU A O 1
ATOM 723 N N . THR A 1 93 ? -10.579 9.664 8.729 1.00 98.56 93 THR A N 1
ATOM 724 C CA . THR A 1 93 ? -10.387 10.108 7.339 1.00 98.56 93 THR A CA 1
ATOM 725 C C . THR A 1 93 ? -10.242 8.929 6.370 1.00 98.56 93 THR A C 1
ATOM 727 O O . THR A 1 93 ? -10.821 8.958 5.284 1.00 98.56 93 THR A O 1
ATOM 730 N N . ILE A 1 94 ? -9.503 7.880 6.751 1.00 98.69 94 ILE A N 1
ATOM 731 C CA . ILE A 1 94 ? -9.352 6.659 5.942 1.00 98.69 94 ILE A CA 1
ATOM 732 C C . ILE A 1 94 ? -10.698 5.952 5.778 1.00 98.69 94 ILE A C 1
ATOM 734 O O . ILE A 1 94 ? -11.056 5.577 4.663 1.00 98.69 94 ILE A O 1
ATOM 738 N N . TYR A 1 95 ? -11.454 5.794 6.867 1.00 98.75 95 TYR A N 1
ATOM 739 C CA . TYR A 1 95 ? -12.760 5.132 6.839 1.00 98.75 95 TYR A CA 1
ATOM 740 C C . TYR A 1 95 ? -13.753 5.878 5.950 1.00 98.75 95 TYR A C 1
ATOM 742 O O . TYR A 1 95 ? -14.379 5.262 5.094 1.00 98.75 95 TYR A O 1
ATOM 750 N N . LEU A 1 96 ? -13.834 7.204 6.087 1.00 98.62 96 LEU A N 1
ATOM 751 C CA . LEU A 1 96 ? -14.702 8.040 5.258 1.00 98.62 96 LEU A CA 1
ATOM 752 C C . LEU A 1 96 ? -14.338 7.945 3.771 1.00 98.62 96 LEU A C 1
ATOM 754 O O . LEU A 1 96 ? -15.227 7.811 2.933 1.00 98.62 96 LEU A O 1
ATOM 758 N N . ALA A 1 97 ? -13.045 7.964 3.435 1.00 98.69 97 ALA A N 1
ATOM 759 C CA . ALA A 1 97 ? -12.600 7.823 2.050 1.00 98.69 97 ALA A CA 1
ATOM 760 C C . ALA A 1 97 ? -12.920 6.433 1.471 1.00 98.69 97 ALA A C 1
ATOM 762 O O . ALA A 1 97 ? -13.293 6.326 0.305 1.00 98.69 97 ALA A O 1
ATOM 763 N N . ALA A 1 98 ? -12.800 5.376 2.279 1.00 98.50 98 ALA A N 1
ATOM 764 C CA . ALA A 1 98 ? -13.157 4.017 1.883 1.00 98.50 98 ALA A CA 1
ATOM 765 C C . ALA A 1 98 ? -14.670 3.829 1.699 1.00 98.50 98 ALA A C 1
ATOM 767 O O . ALA A 1 98 ? -15.087 3.115 0.790 1.00 98.50 98 ALA A O 1
ATOM 768 N N . ASP A 1 99 ? -15.482 4.487 2.530 1.00 98.38 99 ASP A N 1
ATOM 769 C CA . ASP A 1 99 ? -16.941 4.476 2.406 1.00 98.38 99 ASP A CA 1
ATOM 770 C C . ASP A 1 99 ? -17.397 5.242 1.145 1.00 98.38 99 ASP A C 1
ATOM 772 O O . ASP A 1 99 ? -18.350 4.833 0.480 1.00 98.38 99 ASP A O 1
ATOM 776 N N . GLU A 1 100 ? -16.702 6.328 0.778 1.00 98.44 100 GLU A N 1
ATOM 777 C CA . GLU A 1 100 ? -16.985 7.108 -0.437 1.00 98.44 100 GLU A CA 1
ATOM 778 C C . GLU A 1 100 ? -16.507 6.406 -1.725 1.00 98.44 100 GLU A C 1
ATOM 780 O O . GLU A 1 100 ? -17.221 6.421 -2.731 1.00 98.44 100 GLU A O 1
ATOM 785 N N . TYR A 1 101 ? -15.336 5.757 -1.695 1.00 98.06 101 TYR A N 1
ATOM 786 C CA . TYR A 1 101 ? -14.713 5.069 -2.836 1.00 98.06 101 TYR A CA 1
ATOM 787 C C . TYR A 1 101 ? -14.406 3.594 -2.501 1.00 98.06 101 TYR A C 1
ATOM 789 O O . TYR A 1 101 ? -13.242 3.217 -2.299 1.00 98.06 101 TYR A O 1
ATOM 797 N N . PRO A 1 102 ? -15.437 2.728 -2.432 1.00 97.75 102 PRO A N 1
ATOM 798 C CA . PRO A 1 102 ? -15.276 1.347 -1.992 1.00 97.75 102 PRO A CA 1
ATOM 799 C C . PRO A 1 102 ? -14.362 0.549 -2.927 1.00 97.75 102 PRO A C 1
ATOM 801 O O . PRO A 1 102 ? -14.519 0.558 -4.148 1.00 97.75 102 PRO A O 1
ATOM 804 N N . GLY A 1 103 ? -13.414 -0.183 -2.336 1.00 96.38 103 GLY A N 1
ATOM 805 C CA . GLY A 1 103 ? -12.452 -1.026 -3.054 1.00 96.38 103 GLY A CA 1
ATOM 806 C C . GLY A 1 103 ? -11.248 -0.286 -3.652 1.00 96.38 103 GLY A C 1
ATOM 807 O O . GLY A 1 103 ? -10.359 -0.939 -4.204 1.00 96.38 103 GLY A O 1
ATOM 808 N N . THR A 1 104 ? -11.177 1.045 -3.538 1.00 98.31 104 THR A N 1
ATOM 809 C CA . THR A 1 104 ? -10.015 1.812 -4.009 1.00 98.31 104 THR A CA 1
ATOM 810 C C . THR A 1 104 ? -8.826 1.677 -3.065 1.00 98.31 104 THR A C 1
ATOM 812 O O . THR A 1 104 ? -7.713 1.414 -3.518 1.00 98.31 104 THR A O 1
ATOM 815 N N . ILE A 1 105 ? -9.041 1.808 -1.753 1.00 98.62 105 ILE A N 1
ATOM 816 C CA . ILE A 1 105 ? -8.012 1.493 -0.756 1.00 98.62 105 ILE A CA 1
ATOM 817 C C . ILE A 1 105 ? -7.928 -0.030 -0.657 1.00 98.62 105 ILE A C 1
ATOM 819 O O . ILE A 1 105 ? -8.856 -0.680 -0.186 1.00 98.62 105 ILE A O 1
ATOM 823 N N . ARG A 1 106 ? -6.827 -0.604 -1.145 1.00 98.50 106 ARG A N 1
ATOM 824 C CA . ARG A 1 106 ? -6.618 -2.057 -1.185 1.00 98.50 106 ARG A CA 1
ATOM 825 C C . ARG A 1 106 ? -5.921 -2.564 0.057 1.00 98.50 106 ARG A C 1
ATOM 827 O O . ARG A 1 106 ? -6.274 -3.628 0.554 1.00 98.50 106 ARG A O 1
ATOM 834 N N . TYR A 1 107 ? -4.930 -1.807 0.520 1.00 98.75 107 TYR A N 1
ATOM 835 C CA . TYR A 1 107 ? -4.037 -2.232 1.583 1.00 98.75 107 TYR A CA 1
ATOM 836 C C . TYR A 1 107 ? -3.832 -1.127 2.610 1.00 98.75 107 TYR A C 1
ATOM 838 O O . TYR A 1 107 ? -3.691 0.047 2.263 1.00 98.75 107 TYR A O 1
ATOM 846 N N . VAL A 1 108 ? -3.743 -1.521 3.873 1.00 98.81 108 VAL A N 1
ATOM 847 C CA . VAL A 1 108 ? -3.261 -0.669 4.961 1.00 98.81 108 VAL A CA 1
ATOM 848 C C . VAL A 1 108 ? -2.246 -1.453 5.776 1.00 98.81 108 VAL A C 1
ATOM 850 O O . VAL A 1 108 ? -2.525 -2.567 6.226 1.00 98.81 108 VAL A O 1
ATOM 853 N N . ILE A 1 109 ? -1.067 -0.867 5.966 1.00 98.62 109 ILE A N 1
ATOM 854 C CA . ILE A 1 109 ? -0.006 -1.466 6.775 1.00 98.62 109 ILE A CA 1
ATOM 855 C C . ILE A 1 109 ? -0.299 -1.238 8.263 1.00 98.62 109 ILE A C 1
ATOM 857 O O . ILE A 1 109 ? -0.641 -0.135 8.683 1.00 98.62 109 ILE A O 1
ATOM 861 N N . ILE A 1 110 ? -0.149 -2.285 9.070 1.00 98.25 110 ILE A N 1
ATOM 862 C CA . ILE A 1 110 ? -0.306 -2.262 10.522 1.00 98.25 110 ILE A CA 1
ATOM 863 C C . ILE A 1 110 ? 1.076 -2.323 11.168 1.00 98.25 110 ILE A C 1
ATOM 865 O O . ILE A 1 110 ? 1.729 -3.371 11.186 1.00 98.25 110 ILE A O 1
ATOM 869 N N . ASN A 1 111 ? 1.510 -1.191 11.721 1.00 97.12 111 ASN A N 1
ATOM 870 C CA . ASN A 1 111 ? 2.848 -1.020 12.271 1.00 97.12 111 ASN A CA 1
ATOM 871 C C . ASN A 1 111 ? 2.812 -0.427 13.697 1.00 97.12 111 ASN A C 1
ATOM 873 O O . ASN A 1 111 ? 2.915 0.786 13.864 1.00 97.12 111 ASN A O 1
ATOM 877 N N . PRO A 1 112 ? 2.646 -1.253 14.744 1.00 95.81 112 PRO A N 1
ATOM 878 C CA . PRO A 1 112 ? 2.511 -0.761 16.108 1.00 95.81 112 PRO A CA 1
ATOM 879 C C . PRO A 1 112 ? 3.844 -0.297 16.727 1.00 95.81 112 PRO A C 1
ATOM 881 O O . PRO A 1 112 ? 3.827 0.636 17.526 1.00 95.81 112 PRO A O 1
ATOM 884 N N . CYS A 1 113 ? 4.975 -0.932 16.383 1.00 93.06 113 CYS A N 1
ATOM 885 C CA . CYS A 1 113 ? 6.288 -0.693 17.003 1.00 93.06 113 CYS A CA 1
ATOM 886 C C . CYS A 1 113 ? 7.472 -0.841 16.016 1.00 93.06 113 CYS A C 1
ATOM 888 O O . CYS A 1 113 ? 8.510 -1.383 16.392 1.00 93.06 113 CYS A O 1
ATOM 890 N N . SER A 1 114 ? 7.335 -0.409 14.756 1.00 91.88 114 SER A N 1
ATOM 891 C CA . SER A 1 114 ? 8.282 -0.754 13.667 1.00 91.88 114 SER A CA 1
ATOM 892 C C . SER A 1 114 ? 8.417 -2.270 13.478 1.00 91.88 114 SER A C 1
ATOM 894 O O . SER A 1 114 ? 9.506 -2.816 13.312 1.00 91.88 114 SER A O 1
ATOM 896 N N . GLY A 1 115 ? 7.274 -2.946 13.544 1.00 91.88 115 GLY A N 1
ATOM 897 C CA . GLY A 1 115 ? 7.135 -4.393 13.625 1.00 91.88 115 GLY A CA 1
ATOM 898 C C . GLY A 1 115 ? 6.287 -4.815 14.823 1.00 91.88 115 GLY A C 1
ATOM 899 O O . GLY A 1 115 ? 5.617 -3.975 15.442 1.00 91.88 115 GLY A O 1
ATOM 900 N N . PRO A 1 116 ? 6.313 -6.112 15.169 1.00 90.75 116 PRO A N 1
ATOM 901 C CA . PRO A 1 116 ? 5.722 -6.621 16.395 1.00 90.75 116 PRO A CA 1
ATOM 902 C C . PRO A 1 116 ? 6.260 -5.912 17.634 1.00 90.75 116 PRO A C 1
ATOM 904 O O . PRO A 1 116 ? 7.463 -5.710 17.787 1.00 90.75 116 PRO A O 1
ATOM 907 N N . CYS A 1 117 ? 5.368 -5.581 18.560 1.00 89.56 117 CYS A N 1
ATOM 908 C CA . CYS A 1 117 ? 5.779 -5.182 19.899 1.00 89.56 117 CYS A CA 1
ATOM 909 C C . CYS A 1 117 ? 6.121 -6.432 20.736 1.00 89.56 117 CYS A C 1
ATOM 911 O O . CYS A 1 117 ? 5.677 -7.539 20.433 1.00 89.56 117 CYS A O 1
ATOM 913 N N . ASN A 1 118 ? 6.818 -6.253 21.863 1.00 89.00 118 ASN A N 1
ATOM 914 C CA . ASN A 1 118 ? 7.054 -7.334 22.840 1.00 89.00 118 ASN A CA 1
ATOM 915 C C . ASN A 1 118 ? 5.778 -7.792 23.579 1.00 89.00 118 ASN A C 1
ATOM 917 O O . ASN A 1 118 ? 5.827 -8.717 24.384 1.00 89.00 118 ASN A O 1
ATOM 921 N N . GLU A 1 119 ? 4.646 -7.149 23.301 1.00 92.38 119 GLU A N 1
ATOM 922 C CA . GLU A 1 119 ? 3.336 -7.412 23.886 1.00 92.38 119 GLU A CA 1
ATOM 923 C C . GLU A 1 119 ? 2.333 -7.749 22.781 1.00 92.38 119 GLU A C 1
ATOM 925 O O . GLU A 1 119 ? 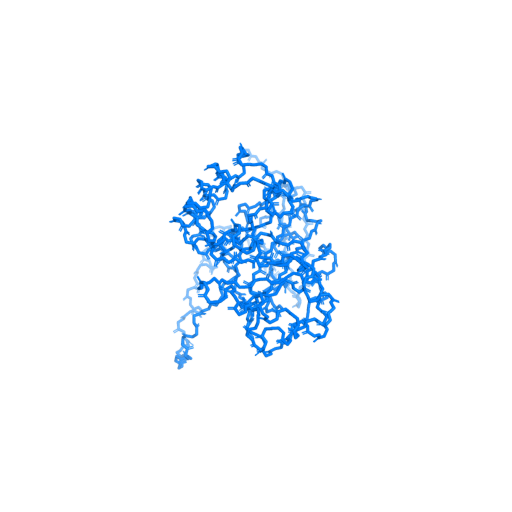2.452 -7.192 21.681 1.00 92.38 119 GLU A O 1
ATOM 930 N N . PRO A 1 120 ? 1.320 -8.596 23.052 1.00 95.06 120 PRO A N 1
ATOM 931 C CA . PRO A 1 120 ? 0.260 -8.893 22.094 1.00 95.06 120 PRO A CA 1
ATOM 932 C C . PRO A 1 120 ? -0.350 -7.633 21.476 1.00 95.06 120 PRO A C 1
ATOM 934 O O . PRO A 1 120 ? -0.443 -6.587 22.123 1.00 95.06 120 PRO A O 1
ATOM 937 N N . LEU A 1 121 ? -0.808 -7.748 20.228 1.00 95.81 121 LEU A N 1
ATOM 938 C CA . LEU A 1 121 ? -1.427 -6.636 19.517 1.00 95.81 121 LEU A CA 1
ATOM 939 C C . LEU A 1 121 ? -2.590 -6.048 20.336 1.00 95.81 121 LEU A C 1
ATOM 941 O O . LEU A 1 121 ? -3.520 -6.762 20.726 1.00 95.81 121 LEU A O 1
ATOM 945 N N . SER A 1 122 ? -2.529 -4.744 20.613 1.00 96.75 122 SER A N 1
ATOM 946 C CA . SER A 1 122 ? -3.471 -4.086 21.521 1.00 96.75 122 SER A CA 1
ATOM 947 C C . SER A 1 122 ? -4.915 -4.151 21.012 1.00 96.75 122 SER A C 1
ATOM 949 O O . SER A 1 122 ? -5.180 -4.311 19.818 1.00 96.75 122 SER A O 1
ATOM 951 N N . THR A 1 123 ? -5.877 -3.980 21.918 1.00 97.62 123 THR A N 1
ATOM 952 C CA . THR A 1 123 ? -7.304 -3.935 21.562 1.00 97.62 123 THR A CA 1
ATOM 953 C C . THR A 1 123 ? -7.637 -2.785 20.611 1.00 97.62 123 THR A C 1
ATOM 955 O O . THR A 1 123 ? -8.547 -2.913 19.798 1.00 97.62 123 THR A O 1
ATOM 958 N N . ASP A 1 124 ? -6.893 -1.676 20.670 1.00 98.00 124 ASP A N 1
ATOM 959 C CA . ASP A 1 124 ? -7.076 -0.551 19.748 1.00 98.00 124 ASP A CA 1
ATOM 960 C C . ASP A 1 124 ? -6.653 -0.893 18.320 1.00 98.00 124 ASP A C 1
ATOM 962 O O . ASP A 1 124 ? -7.386 -0.591 17.380 1.00 98.00 124 ASP A O 1
ATOM 966 N N . TRP A 1 125 ? -5.518 -1.574 18.150 1.00 98.00 125 TRP A N 1
ATOM 967 C CA . TRP A 1 125 ? -5.101 -2.063 16.837 1.00 98.00 125 TRP A CA 1
ATOM 968 C C . TRP A 1 125 ? -6.068 -3.109 16.290 1.00 98.00 125 TRP A C 1
ATOM 970 O O . TRP A 1 125 ? -6.447 -3.036 15.126 1.00 98.00 125 TRP A O 1
ATOM 980 N N . GLN A 1 126 ? -6.535 -4.036 17.131 1.00 98.19 126 GLN A N 1
ATOM 981 C CA . GLN A 1 126 ? -7.539 -5.022 16.722 1.00 98.19 126 GLN A CA 1
ATOM 982 C C . GLN A 1 126 ? -8.854 -4.355 16.284 1.00 98.19 126 GLN A C 1
ATOM 984 O O . GLN A 1 126 ? -9.449 -4.768 15.290 1.00 98.19 126 GLN A O 1
ATOM 989 N N . ARG A 1 127 ? -9.281 -3.280 16.963 1.00 98.50 127 ARG A N 1
ATOM 990 C CA . ARG A 1 127 ? -10.438 -2.472 16.547 1.00 98.50 127 ARG A CA 1
ATOM 991 C C . ARG A 1 127 ? -10.215 -1.812 15.184 1.00 98.50 127 ARG A C 1
ATOM 993 O O . ARG A 1 127 ? -11.097 -1.903 14.339 1.00 98.50 127 ARG A O 1
ATOM 1000 N N . ILE A 1 128 ? -9.052 -1.201 14.949 1.00 98.69 128 ILE A N 1
ATOM 1001 C CA . ILE A 1 128 ? -8.708 -0.606 13.644 1.00 98.69 128 ILE A CA 1
ATOM 1002 C C . ILE A 1 128 ? -8.728 -1.663 12.535 1.00 98.69 128 ILE A C 1
ATOM 1004 O O . ILE A 1 128 ? -9.356 -1.450 11.502 1.00 98.69 128 ILE A O 1
ATOM 1008 N N . ILE A 1 129 ? -8.109 -2.825 12.761 1.00 98.62 129 ILE A N 1
ATOM 1009 C CA . ILE A 1 129 ? -8.117 -3.934 11.796 1.00 98.62 129 ILE A CA 1
ATOM 1010 C C . ILE A 1 129 ? -9.556 -4.361 11.484 1.00 98.62 129 ILE A C 1
ATOM 1012 O O . ILE A 1 129 ? -9.908 -4.526 10.318 1.00 98.62 129 ILE A O 1
ATOM 1016 N N . SER A 1 130 ? -10.410 -4.491 12.503 1.00 98.62 130 SER A N 1
ATOM 1017 C CA . SER A 1 130 ? -11.826 -4.822 12.317 1.00 98.62 130 SER A CA 1
ATOM 1018 C C . SER A 1 130 ? -12.559 -3.801 11.443 1.00 98.62 130 SER A C 1
ATOM 1020 O O . SER A 1 130 ? -13.291 -4.185 10.531 1.00 98.62 130 SER A O 1
ATOM 1022 N N . GLU A 1 131 ? -12.368 -2.506 11.708 1.00 98.69 131 GLU A N 1
ATOM 1023 C CA . GLU A 1 131 ? -13.005 -1.421 10.953 1.00 98.69 131 GLU A CA 1
ATOM 1024 C C . GLU A 1 131 ? -12.546 -1.391 9.489 1.00 98.69 131 GLU A C 1
ATOM 1026 O O . GLU A 1 131 ? -13.379 -1.242 8.592 1.00 98.69 131 GLU A O 1
ATOM 1031 N N . LEU A 1 132 ? -11.252 -1.597 9.231 1.00 98.69 132 LEU A N 1
ATOM 1032 C CA . LEU A 1 132 ? -10.691 -1.684 7.878 1.00 98.69 132 LEU A CA 1
ATOM 1033 C C . LEU A 1 132 ? -11.249 -2.892 7.114 1.00 98.69 132 LEU A C 1
ATOM 1035 O O . LEU A 1 132 ? -11.735 -2.750 5.990 1.00 98.69 132 LEU A O 1
ATOM 1039 N N . LYS A 1 133 ? -11.265 -4.071 7.745 1.00 98.50 133 LYS A N 1
ATOM 1040 C CA . LYS A 1 133 ? -11.784 -5.304 7.133 1.00 98.50 133 LYS A CA 1
ATOM 1041 C C . LYS A 1 133 ? -13.275 -5.212 6.825 1.00 98.50 133 LYS A C 1
ATOM 1043 O O . LYS A 1 133 ? -13.710 -5.690 5.781 1.00 98.50 133 LYS A O 1
ATOM 1048 N N . SER A 1 134 ? -14.060 -4.538 7.673 1.00 98.38 134 SER A N 1
ATOM 1049 C CA . SER A 1 134 ? -15.489 -4.295 7.409 1.00 98.38 134 SER A CA 1
ATOM 1050 C C . SER A 1 134 ? -15.748 -3.491 6.122 1.00 98.38 134 SER A C 1
ATOM 1052 O O . SER A 1 134 ? -16.834 -3.580 5.553 1.00 98.38 134 SER A O 1
ATOM 1054 N N . ARG A 1 135 ? -14.731 -2.768 5.632 1.00 98.19 135 ARG A N 1
ATOM 1055 C CA . ARG A 1 135 ? -14.734 -1.973 4.393 1.00 98.19 135 ARG A CA 1
ATOM 1056 C C . ARG A 1 135 ? -14.000 -2.657 3.241 1.00 98.19 135 ARG A C 1
ATOM 1058 O O . ARG A 1 135 ? -13.697 -2.020 2.237 1.00 98.19 135 ARG A O 1
ATOM 1065 N N . ASN A 1 136 ? -13.732 -3.958 3.375 1.00 97.94 136 ASN A N 1
ATOM 1066 C CA . ASN A 1 136 ? -13.039 -4.770 2.377 1.00 97.94 136 ASN A CA 1
ATOM 1067 C C . ASN A 1 136 ? -11.626 -4.247 2.039 1.00 97.94 136 ASN A C 1
ATOM 1069 O O . ASN A 1 136 ? -11.188 -4.316 0.891 1.00 97.94 136 ASN A O 1
ATOM 1073 N N . ILE A 1 137 ? -10.928 -3.705 3.042 1.00 98.62 137 ILE A N 1
ATOM 1074 C CA . ILE A 1 137 ? -9.524 -3.298 2.947 1.00 98.62 137 ILE A CA 1
ATOM 1075 C C . ILE A 1 137 ? -8.664 -4.403 3.557 1.00 98.62 137 ILE A C 1
ATOM 1077 O O . ILE A 1 137 ? -8.886 -4.786 4.707 1.00 98.62 137 ILE A O 1
ATOM 1081 N N . ASN A 1 138 ? -7.655 -4.870 2.820 1.00 98.69 138 ASN A N 1
ATOM 1082 C CA . ASN A 1 138 ? -6.708 -5.852 3.337 1.00 98.69 138 ASN A CA 1
ATOM 1083 C C . ASN A 1 138 ? -5.724 -5.181 4.298 1.00 98.69 138 ASN A C 1
ATOM 1085 O O . ASN A 1 138 ? -5.123 -4.147 4.000 1.00 98.69 138 ASN A O 1
ATOM 1089 N N . THR A 1 139 ? -5.519 -5.799 5.450 1.00 98.75 139 THR A N 1
ATOM 1090 C CA . THR A 1 139 ? -4.563 -5.336 6.457 1.00 98.75 139 THR A CA 1
ATOM 1091 C C . THR A 1 139 ? -3.270 -6.140 6.374 1.00 98.75 139 THR A C 1
ATOM 1093 O O . THR A 1 139 ? -3.309 -7.365 6.287 1.00 98.75 139 THR A O 1
ATOM 1096 N N . LEU A 1 140 ? -2.117 -5.467 6.393 1.00 98.75 140 LEU A N 1
ATOM 1097 C CA . LEU A 1 140 ? -0.802 -6.105 6.261 1.00 98.75 140 LEU A CA 1
ATOM 1098 C C . LEU A 1 140 ? 0.047 -5.844 7.509 1.00 98.75 140 LEU A C 1
ATOM 1100 O O . LEU A 1 140 ? 0.338 -4.693 7.818 1.00 98.75 140 LEU A O 1
ATOM 1104 N N . GLY A 1 141 ? 0.461 -6.886 8.229 1.00 98.06 141 GLY A N 1
ATOM 1105 C CA . GLY A 1 141 ? 1.379 -6.738 9.363 1.00 98.06 141 GLY A CA 1
ATOM 1106 C C . GLY A 1 141 ? 2.782 -6.358 8.893 1.00 98.06 141 GLY A C 1
ATOM 1107 O O . GLY A 1 141 ? 3.328 -7.032 8.026 1.00 98.06 141 GLY A O 1
ATOM 1108 N N . TYR A 1 142 ? 3.365 -5.287 9.430 1.00 97.62 142 TYR A N 1
ATOM 1109 C CA . TYR A 1 142 ? 4.703 -4.830 9.040 1.00 97.62 142 TYR A CA 1
ATOM 1110 C C . TYR A 1 142 ? 5.810 -5.677 9.684 1.00 97.62 142 TYR A C 1
ATOM 1112 O O . TYR A 1 142 ? 5.801 -5.902 10.893 1.00 97.62 142 TYR A O 1
ATOM 1120 N N . ILE A 1 143 ? 6.803 -6.107 8.906 1.00 96.31 143 ILE A N 1
ATOM 1121 C CA . ILE A 1 143 ? 8.012 -6.782 9.393 1.00 96.31 143 ILE A CA 1
ATOM 1122 C C . ILE A 1 143 ? 9.230 -6.129 8.741 1.00 96.31 143 ILE A C 1
ATOM 1124 O O . ILE A 1 143 ? 9.369 -6.175 7.524 1.00 96.31 143 ILE A O 1
ATOM 1128 N N . PHE A 1 144 ? 10.124 -5.560 9.553 1.00 90.50 144 PHE A N 1
ATOM 1129 C CA . PHE A 1 144 ? 11.361 -4.939 9.065 1.00 90.50 144 PHE A CA 1
ATOM 1130 C C . PHE A 1 144 ? 12.463 -5.950 8.721 1.00 90.50 144 PHE A C 1
ATOM 1132 O O . PHE A 1 144 ? 13.166 -5.788 7.731 1.00 90.50 144 PHE A O 1
ATOM 1139 N N . ASP A 1 145 ? 12.645 -6.970 9.568 1.00 73.25 145 ASP A N 1
ATOM 1140 C CA . ASP A 1 145 ? 13.758 -7.916 9.470 1.00 73.25 145 ASP A CA 1
ATOM 1141 C C . ASP A 1 145 ? 13.259 -9.357 9.297 1.00 73.25 145 ASP A C 1
ATOM 1143 O O . ASP A 1 145 ? 12.531 -9.911 10.133 1.00 73.25 145 ASP A O 1
ATOM 1147 N N . ILE A 1 146 ? 13.707 -9.994 8.215 1.00 67.75 146 ILE A N 1
ATOM 1148 C CA . ILE A 1 146 ? 13.364 -11.375 7.907 1.00 67.75 146 ILE A CA 1
ATOM 1149 C C . ILE A 1 146 ? 14.059 -12.422 8.790 1.00 67.75 146 ILE A C 1
ATOM 1151 O O . ILE A 1 146 ? 13.657 -13.587 8.795 1.00 67.75 146 ILE A O 1
ATOM 1155 N N . PHE A 1 147 ? 15.062 -12.048 9.588 1.00 68.94 147 PHE A N 1
ATOM 1156 C CA . PHE A 1 147 ? 15.771 -12.982 10.469 1.00 68.94 147 PHE A CA 1
ATOM 1157 C C . PHE A 1 147 ? 14.930 -13.490 11.658 1.00 68.94 147 PHE A C 1
ATOM 1159 O O . PHE A 1 147 ? 15.350 -14.437 12.321 1.00 68.94 147 PHE A O 1
ATOM 1166 N N . GLN A 1 148 ? 13.737 -12.930 11.904 1.00 66.38 148 GLN A N 1
ATOM 1167 C CA . GLN A 1 148 ? 12.788 -13.377 12.945 1.00 66.38 148 GLN A CA 1
ATOM 1168 C C . GLN A 1 148 ? 11.348 -13.513 12.413 1.00 66.38 148 GLN A C 1
ATOM 1170 O O . GLN A 1 148 ? 10.367 -13.309 13.128 1.00 66.38 148 GLN A O 1
ATOM 1175 N N . SER A 1 149 ? 11.197 -13.811 11.119 1.00 79.12 149 SER A N 1
ATOM 1176 C CA . SER A 1 149 ? 9.903 -13.665 10.448 1.00 79.12 149 SER A CA 1
ATOM 1177 C C . SER A 1 149 ? 8.814 -14.613 10.929 1.00 79.12 149 SER A C 1
ATOM 1179 O O . SER A 1 149 ? 7.670 -14.188 10.947 1.00 79.12 149 SER A O 1
ATOM 1181 N N . LYS A 1 150 ? 9.094 -15.851 11.360 1.00 93.00 150 LYS A N 1
ATOM 1182 C CA . LYS A 1 150 ? 7.997 -16.770 11.717 1.00 93.00 150 LYS A CA 1
ATOM 1183 C C . LYS A 1 150 ? 7.220 -16.291 12.949 1.00 93.00 150 LYS A C 1
ATOM 1185 O O . LYS A 1 150 ? 5.995 -16.213 12.911 1.00 93.00 150 LYS A O 1
ATOM 1190 N N . GLU A 1 151 ? 7.912 -15.951 14.030 1.00 93.69 151 GLU A N 1
ATOM 1191 C CA . GLU A 1 151 ? 7.292 -15.447 15.258 1.00 93.69 151 GLU A CA 1
ATOM 1192 C C . GLU A 1 151 ? 6.586 -14.106 15.025 1.00 93.69 151 GLU A C 1
ATOM 1194 O O . GLU A 1 151 ? 5.541 -13.844 15.630 1.00 93.69 151 GLU A O 1
ATOM 1199 N N . ASN A 1 152 ? 7.139 -13.291 14.123 1.00 95.31 152 ASN A N 1
ATOM 1200 C CA . ASN A 1 152 ? 6.568 -12.019 13.703 1.00 95.31 152 ASN A CA 1
ATOM 1201 C C . ASN A 1 152 ? 5.324 -12.207 12.816 1.00 95.31 152 ASN A C 1
ATOM 1203 O O . ASN A 1 152 ? 4.347 -11.484 12.978 1.00 95.31 152 ASN A O 1
ATOM 1207 N N . ILE A 1 153 ? 5.296 -13.213 11.941 1.00 97.06 153 ILE A N 1
ATOM 1208 C CA . ILE A 1 153 ? 4.095 -13.603 11.190 1.00 97.06 153 ILE A CA 1
ATOM 1209 C C . ILE A 1 153 ? 3.013 -14.061 12.176 1.00 97.06 153 ILE A C 1
ATOM 1211 O O . ILE A 1 153 ? 1.882 -13.577 12.126 1.00 97.06 153 ILE A O 1
ATOM 1215 N N . ASP A 1 154 ? 3.370 -14.919 13.140 1.00 96.94 154 ASP A N 1
ATOM 1216 C CA . ASP A 1 154 ? 2.435 -15.398 14.165 1.00 96.94 154 ASP A CA 1
ATOM 1217 C C . ASP A 1 154 ? 1.855 -14.244 14.994 1.00 96.94 154 ASP A C 1
ATOM 1219 O O . ASP A 1 154 ? 0.685 -14.287 15.380 1.00 96.94 154 ASP A O 1
ATOM 1223 N N . TYR A 1 155 ? 2.650 -13.203 15.261 1.00 96.56 155 TYR A N 1
ATOM 1224 C CA . TYR A 1 155 ? 2.206 -12.001 15.966 1.00 96.56 155 TYR A CA 1
ATOM 1225 C C . TYR A 1 155 ? 1.003 -11.323 15.310 1.00 96.56 155 TYR A C 1
ATOM 1227 O O . TYR A 1 155 ? 0.107 -10.883 16.0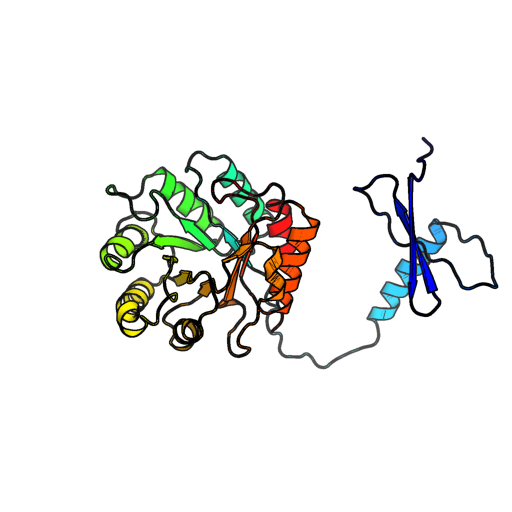27 1.00 96.56 155 TYR A O 1
ATOM 1235 N N . TYR A 1 156 ? 0.971 -11.253 13.980 1.00 97.81 156 TYR A N 1
ATOM 1236 C CA . TYR A 1 156 ? -0.090 -10.568 13.244 1.00 97.81 156 TYR A CA 1
ATOM 1237 C C . TYR A 1 156 ? -1.214 -11.496 12.784 1.00 97.81 156 TYR A C 1
ATOM 1239 O O . TYR A 1 156 ? -2.381 -11.108 12.820 1.00 97.81 156 TYR A O 1
ATOM 1247 N N . MET A 1 157 ? -0.879 -12.717 12.364 1.00 98.19 157 MET A N 1
ATOM 1248 C CA . MET A 1 157 ? -1.817 -13.595 11.659 1.00 98.19 157 MET A CA 1
ATOM 1249 C C . MET A 1 157 ? -2.394 -14.727 12.513 1.00 98.19 157 MET A C 1
ATOM 1251 O O . MET A 1 157 ? -3.424 -15.288 12.152 1.00 98.19 157 MET A O 1
ATOM 1255 N N . VAL A 1 158 ? -1.752 -15.082 13.633 1.00 97.62 158 VAL A N 1
ATOM 1256 C CA . VAL A 1 158 ? -2.138 -16.265 14.431 1.00 97.62 158 VAL A CA 1
ATOM 1257 C C . VAL A 1 158 ? -2.582 -15.894 15.844 1.00 97.62 158 VAL A C 1
ATOM 1259 O O . VAL A 1 158 ? -3.582 -16.408 16.336 1.00 97.62 158 VAL A O 1
ATOM 1262 N N . LYS A 1 159 ? -1.828 -15.029 16.525 1.00 96.25 159 LYS A N 1
ATOM 1263 C CA . LYS A 1 159 ? -2.048 -14.686 17.939 1.00 96.25 159 LYS A CA 1
ATOM 1264 C C . LYS A 1 159 ? -3.238 -13.740 18.196 1.00 96.25 159 LYS A C 1
ATOM 1266 O O . LYS A 1 159 ? -3.881 -13.921 19.233 1.00 96.25 159 LYS A O 1
ATOM 1271 N N . PRO A 1 160 ? -3.531 -12.721 17.361 1.00 96.12 160 PRO A N 1
ATOM 1272 C CA . PRO A 1 160 ? -4.624 -11.784 17.630 1.00 96.12 160 PRO A CA 1
ATOM 1273 C C . PRO A 1 160 ? -6.003 -12.433 17.462 1.00 96.12 160 PRO A C 1
ATOM 1275 O O . PRO A 1 160 ? -6.162 -13.373 16.690 1.00 96.12 160 PRO A O 1
ATOM 1278 N N . GLN A 1 161 ? -7.032 -11.891 18.125 1.00 96.31 161 GLN A N 1
ATOM 1279 C CA . GLN A 1 161 ? -8.417 -12.333 17.887 1.00 96.31 161 GLN A CA 1
ATOM 1280 C C . GLN A 1 161 ? -8.908 -11.908 16.500 1.00 96.31 161 GLN A C 1
ATOM 1282 O O . GLN A 1 161 ? -9.726 -12.592 15.889 1.00 96.31 161 GLN A O 1
ATOM 1287 N N . ILE A 1 162 ? -8.403 -10.770 16.018 1.00 96.00 162 ILE A N 1
ATOM 1288 C CA . ILE A 1 162 ? -8.672 -10.232 14.688 1.00 96.00 162 ILE A CA 1
ATOM 1289 C C . ILE A 1 162 ? -7.331 -10.163 13.948 1.00 96.00 162 ILE A C 1
ATOM 1291 O O . ILE A 1 162 ? -6.604 -9.180 14.112 1.00 96.00 162 ILE A O 1
ATOM 1295 N N . PRO A 1 163 ? -6.961 -11.220 13.202 1.00 97.75 163 PRO A N 1
ATOM 1296 C CA . PRO A 1 163 ? -5.686 -11.274 12.503 1.00 97.75 163 PRO A CA 1
ATOM 1297 C C . PRO A 1 163 ? -5.674 -10.361 11.274 1.00 97.75 163 PRO A C 1
ATOM 1299 O O . PRO A 1 163 ? -6.729 -10.069 10.685 1.00 97.75 163 PRO A O 1
ATOM 1302 N N . THR A 1 164 ? -4.467 -9.952 10.877 1.00 98.56 164 THR A N 1
ATOM 1303 C CA . THR A 1 164 ? -4.245 -9.282 9.590 1.00 98.56 164 THR A CA 1
ATOM 1304 C C . THR A 1 164 ? -4.467 -10.243 8.420 1.00 98.56 164 THR A C 1
ATOM 1306 O O . THR A 1 164 ? -4.468 -11.462 8.589 1.00 98.56 164 THR A O 1
ATOM 1309 N N . ASP A 1 165 ? -4.659 -9.694 7.222 1.00 98.75 165 ASP A N 1
ATOM 1310 C CA . ASP A 1 165 ? -4.922 -10.453 5.988 1.00 98.75 165 ASP A CA 1
ATOM 1311 C C . ASP A 1 165 ? -3.640 -10.836 5.238 1.00 98.75 165 ASP A C 1
ATOM 1313 O O . ASP A 1 165 ? -3.670 -11.550 4.242 1.00 98.75 165 ASP A O 1
ATOM 1317 N N . GLY A 1 166 ? -2.495 -10.349 5.699 1.00 98.56 166 GLY A N 1
ATOM 1318 C CA . GLY A 1 166 ? -1.202 -10.632 5.105 1.00 98.56 166 GLY A CA 1
ATOM 1319 C C . GLY A 1 166 ? -0.077 -9.944 5.853 1.00 98.56 166 GLY A C 1
ATOM 1320 O O . GLY A 1 166 ? -0.279 -9.390 6.942 1.00 98.56 166 GLY A O 1
ATOM 1321 N N . ILE A 1 167 ? 1.103 -9.971 5.244 1.00 98.38 167 ILE A N 1
ATOM 1322 C CA . ILE A 1 167 ? 2.337 -9.417 5.793 1.00 98.38 167 ILE A CA 1
ATOM 1323 C C . ILE A 1 167 ? 3.011 -8.522 4.757 1.00 98.38 167 ILE A C 1
ATOM 1325 O O . ILE A 1 167 ? 3.109 -8.868 3.580 1.00 98.38 167 ILE A O 1
ATOM 1329 N N . PHE A 1 168 ? 3.486 -7.375 5.230 1.00 98.12 168 PHE A N 1
ATOM 1330 C CA . PHE A 1 168 ? 4.358 -6.463 4.511 1.00 98.12 168 PHE A CA 1
ATOM 1331 C C . PHE A 1 168 ? 5.793 -6.665 5.008 1.00 98.12 168 PHE A C 1
ATOM 1333 O O . PHE A 1 168 ? 6.102 -6.346 6.157 1.00 98.12 168 PHE A O 1
ATOM 1340 N N . PHE A 1 169 ? 6.658 -7.202 4.153 1.00 97.31 169 PHE A N 1
ATOM 1341 C CA . PHE A 1 169 ? 8.078 -7.405 4.429 1.00 97.31 169 PHE A CA 1
ATOM 1342 C C . PHE A 1 169 ? 8.882 -6.226 3.891 1.00 97.31 169 PHE A C 1
ATOM 1344 O O . PHE A 1 169 ? 9.086 -6.099 2.681 1.00 97.31 169 PHE A O 1
ATOM 1351 N N . ASP A 1 170 ? 9.335 -5.366 4.794 1.00 96.00 170 ASP A N 1
ATOM 1352 C CA . ASP A 1 170 ? 10.174 -4.232 4.437 1.00 96.00 170 ASP A CA 1
ATOM 1353 C C . ASP A 1 170 ? 11.601 -4.676 4.095 1.00 96.00 170 ASP A C 1
ATOM 1355 O O . ASP A 1 170 ? 12.101 -5.669 4.623 1.00 96.00 170 ASP A O 1
ATOM 1359 N N . ASN A 1 171 ? 12.249 -3.955 3.185 1.00 93.88 171 ASN A N 1
ATOM 1360 C CA . ASN A 1 171 ? 13.571 -4.235 2.606 1.00 93.88 171 ASN A CA 1
ATOM 1361 C C . ASN A 1 171 ? 13.751 -5.598 1.905 1.00 93.88 171 ASN A C 1
ATOM 1363 O O . ASN A 1 171 ? 14.809 -5.832 1.305 1.00 93.88 171 ASN A O 1
ATOM 1367 N N . GLU A 1 172 ? 12.766 -6.498 1.930 1.00 95.38 172 GLU A N 1
ATOM 1368 C CA . GLU A 1 172 ? 12.849 -7.770 1.210 1.00 95.38 172 GLU A CA 1
ATOM 1369 C C . GLU A 1 172 ? 12.904 -7.530 -0.304 1.00 95.38 172 GLU A C 1
ATOM 1371 O O . GLU A 1 172 ? 12.157 -6.721 -0.854 1.00 95.38 172 GLU A O 1
ATOM 1376 N N . GLY A 1 173 ? 13.808 -8.240 -0.986 1.00 94.31 173 GLY A N 1
ATOM 1377 C CA . GLY A 1 173 ? 14.105 -8.017 -2.403 1.00 94.31 173 GLY A CA 1
ATOM 1378 C C . GLY A 1 173 ? 15.131 -6.906 -2.666 1.00 94.31 173 GLY A C 1
ATOM 1379 O O . GLY A 1 173 ? 15.366 -6.567 -3.822 1.00 94.31 173 GLY A O 1
ATOM 1380 N N . THR A 1 174 ? 15.756 -6.333 -1.627 1.00 94.06 174 THR A N 1
ATOM 1381 C CA . THR A 1 174 ? 16.957 -5.481 -1.786 1.00 94.06 174 THR A CA 1
ATOM 1382 C C . THR A 1 174 ? 18.195 -6.311 -2.145 1.00 94.06 174 THR A C 1
ATOM 1384 O O . THR A 1 174 ? 19.151 -5.835 -2.759 1.00 94.06 174 THR A O 1
ATOM 1387 N N . SER A 1 175 ? 18.206 -7.574 -1.728 1.00 93.62 175 SER A N 1
ATOM 1388 C CA . SER A 1 175 ? 19.214 -8.576 -2.064 1.00 93.62 175 SER A CA 1
ATOM 1389 C C . SER A 1 175 ? 18.513 -9.837 -2.551 1.00 93.62 175 SER A C 1
ATOM 1391 O O . SER A 1 175 ? 17.377 -10.098 -2.166 1.00 93.62 175 SER A O 1
ATOM 1393 N N . ASP A 1 176 ? 19.203 -10.633 -3.367 1.00 93.94 176 ASP A N 1
ATOM 1394 C CA . ASP A 1 176 ? 18.652 -11.884 -3.885 1.00 93.94 176 ASP A CA 1
ATOM 1395 C C . ASP A 1 176 ? 18.633 -12.950 -2.779 1.00 93.94 176 ASP A C 1
ATOM 1397 O O . ASP A 1 176 ? 19.629 -13.631 -2.520 1.00 93.94 176 ASP A O 1
ATOM 1401 N N . THR A 1 177 ? 17.516 -13.014 -2.051 1.00 94.31 177 THR A N 1
ATOM 1402 C CA . THR A 1 177 ? 17.320 -13.900 -0.896 1.00 94.31 177 THR A CA 1
ATOM 1403 C C . THR A 1 177 ? 16.137 -14.849 -1.070 1.00 94.31 177 THR A C 1
ATOM 1405 O O . THR A 1 177 ? 15.640 -15.387 -0.081 1.00 94.31 177 THR A O 1
ATOM 1408 N N . ILE A 1 178 ? 15.739 -15.108 -2.320 1.00 94.00 178 ILE A N 1
ATOM 1409 C CA . ILE A 1 178 ? 14.588 -15.929 -2.734 1.00 94.00 178 ILE A CA 1
ATOM 1410 C C . ILE A 1 178 ? 14.528 -17.266 -1.988 1.00 94.00 178 ILE A C 1
ATOM 1412 O O . ILE A 1 178 ? 13.536 -17.551 -1.316 1.00 94.00 178 ILE A O 1
ATOM 1416 N N . ASP A 1 179 ? 15.612 -18.049 -2.027 1.00 94.19 179 ASP A N 1
ATOM 1417 C CA . ASP A 1 179 ? 15.667 -19.377 -1.397 1.00 94.19 179 ASP A CA 1
ATOM 1418 C C . ASP A 1 179 ? 15.368 -19.325 0.107 1.00 94.19 179 ASP A C 1
ATOM 1420 O O . ASP A 1 179 ? 14.705 -20.204 0.659 1.00 94.19 179 ASP A O 1
ATOM 1424 N N . ARG A 1 180 ? 15.843 -18.274 0.782 1.00 91.69 180 ARG A N 1
ATOM 1425 C CA . ARG A 1 180 ? 15.615 -18.069 2.215 1.00 91.69 180 ARG A CA 1
ATOM 1426 C C . ARG A 1 180 ? 14.221 -17.515 2.489 1.00 91.69 180 ARG A C 1
ATOM 1428 O O . ARG A 1 180 ? 13.617 -17.889 3.489 1.00 91.69 180 ARG A O 1
ATOM 1435 N N . PHE A 1 181 ? 13.732 -16.610 1.647 1.00 95.44 181 PHE A N 1
ATOM 1436 C CA . PHE A 1 181 ? 12.438 -15.960 1.826 1.00 95.44 181 PHE A CA 1
ATOM 1437 C C . PHE A 1 181 ? 11.267 -16.919 1.592 1.00 95.44 181 PHE A C 1
ATOM 1439 O O . PHE A 1 181 ? 10.240 -16.807 2.260 1.00 95.44 181 PHE A O 1
ATOM 1446 N N . LYS A 1 182 ? 11.449 -17.916 0.718 1.00 96.12 182 LYS A N 1
ATOM 1447 C CA . LYS A 1 182 ? 10.430 -18.907 0.360 1.00 96.12 182 LYS A CA 1
ATOM 1448 C C . LYS A 1 182 ? 9.713 -19.527 1.559 1.00 96.12 182 LYS A C 1
ATOM 1450 O O . LYS A 1 182 ? 8.493 -19.588 1.559 1.00 96.12 182 LYS A O 1
ATOM 1455 N N . GLN A 1 183 ? 10.439 -19.915 2.610 1.00 95.69 183 GLN A N 1
ATOM 1456 C CA . GLN A 1 183 ? 9.818 -20.519 3.797 1.00 95.69 183 GLN A CA 1
ATOM 1457 C C . GLN A 1 183 ? 8.823 -19.580 4.506 1.00 95.69 183 GLN A C 1
ATOM 1459 O O . GLN A 1 183 ? 7.877 -20.049 5.131 1.00 95.69 183 GLN A O 1
ATOM 1464 N N . TYR A 1 184 ? 9.039 -18.263 4.436 1.00 96.62 184 TYR A N 1
ATOM 1465 C CA . TYR A 1 184 ? 8.161 -17.269 5.050 1.00 96.62 184 TYR A CA 1
ATOM 1466 C C . TYR A 1 184 ? 6.964 -16.963 4.159 1.00 96.62 184 TYR A C 1
ATOM 1468 O O . TYR A 1 184 ? 5.849 -16.899 4.671 1.00 96.62 184 TYR A O 1
ATOM 1476 N N . ALA A 1 185 ? 7.182 -16.852 2.846 1.00 97.12 185 ALA A N 1
ATOM 1477 C CA . ALA A 1 185 ? 6.107 -16.737 1.867 1.00 97.12 185 ALA A CA 1
ATOM 1478 C C . ALA A 1 185 ? 5.154 -17.941 1.945 1.00 97.12 185 ALA A C 1
ATOM 1480 O O . ALA A 1 185 ? 3.968 -17.766 2.217 1.00 97.12 185 ALA A O 1
ATOM 1481 N N . ASP A 1 186 ? 5.701 -19.160 1.856 1.00 97.75 186 ASP A N 1
ATOM 1482 C CA . ASP A 1 186 ? 4.947 -20.410 1.983 1.00 97.75 186 ASP A CA 1
ATOM 1483 C C . ASP A 1 186 ? 4.165 -20.449 3.307 1.00 97.75 186 ASP A C 1
ATOM 1485 O O . ASP A 1 186 ? 3.019 -20.901 3.347 1.00 97.75 186 ASP A O 1
ATOM 1489 N N . TYR A 1 187 ? 4.756 -19.949 4.400 1.00 97.81 187 TYR A N 1
ATOM 1490 C CA . TYR A 1 187 ? 4.078 -19.899 5.692 1.00 97.81 187 TYR A CA 1
ATOM 1491 C C . TYR A 1 187 ? 2.901 -18.914 5.698 1.00 97.81 187 TYR A C 1
ATOM 1493 O O . TYR A 1 187 ? 1.804 -19.306 6.095 1.00 97.81 187 TYR A O 1
ATOM 1501 N N . VAL A 1 188 ? 3.075 -17.682 5.208 1.00 98.12 188 VAL A N 1
ATOM 1502 C CA . VAL A 1 188 ? 1.986 -16.693 5.086 1.00 98.12 188 VAL A CA 1
ATOM 1503 C C . VAL A 1 188 ? 0.862 -17.218 4.189 1.00 98.12 188 VAL A C 1
ATOM 1505 O O . VAL A 1 188 ? -0.307 -17.175 4.580 1.00 98.12 188 VAL A O 1
ATOM 1508 N N . HIS A 1 189 ? 1.199 -17.796 3.034 1.00 98.56 189 HIS A N 1
ATOM 1509 C CA . HIS A 1 189 ? 0.219 -18.390 2.122 1.00 98.56 189 HIS A CA 1
ATOM 1510 C C . HIS A 1 189 ? -0.493 -19.597 2.739 1.00 98.56 189 HIS A C 1
ATOM 1512 O O . HIS A 1 189 ? -1.694 -19.763 2.535 1.00 98.56 189 HIS A O 1
ATOM 1518 N N . SER A 1 190 ? 0.192 -20.410 3.553 1.00 98.31 190 SER A N 1
ATOM 1519 C CA . SER A 1 190 ? -0.440 -21.526 4.278 1.00 98.31 190 SER A CA 1
ATOM 1520 C C . SER A 1 190 ? -1.484 -21.067 5.303 1.00 98.31 190 SER A C 1
ATOM 1522 O O . SER A 1 190 ? -2.420 -21.808 5.604 1.00 98.31 190 SER A O 1
ATOM 1524 N N . LEU A 1 191 ? -1.352 -19.832 5.800 1.00 98.19 191 LEU A N 1
ATOM 1525 C CA . LEU A 1 191 ? -2.334 -19.162 6.655 1.00 98.19 191 LEU A CA 1
ATOM 1526 C C . LEU A 1 191 ? -3.433 -18.451 5.841 1.00 98.19 191 LEU A C 1
ATOM 1528 O O . LEU A 1 191 ? -4.332 -17.849 6.424 1.00 98.19 191 LEU A O 1
ATOM 1532 N N . GLY A 1 192 ? -3.375 -18.522 4.507 1.00 98.19 192 GLY A N 1
ATOM 1533 C CA . GLY A 1 192 ? -4.308 -17.872 3.587 1.00 98.19 192 GLY A CA 1
ATOM 1534 C C . GLY A 1 192 ? -4.089 -16.368 3.423 1.00 98.19 192 GLY A C 1
ATOM 1535 O O . GLY A 1 192 ? -4.994 -15.692 2.937 1.00 98.19 192 GLY A O 1
ATOM 1536 N N . GLY A 1 193 ? -2.939 -15.837 3.853 1.00 98.38 193 GLY A N 1
ATOM 1537 C CA . GLY A 1 193 ? -2.645 -14.410 3.756 1.00 98.38 193 GLY A CA 1
ATOM 1538 C C . GLY A 1 193 ? -1.891 -14.013 2.495 1.00 98.38 193 GLY A C 1
ATOM 1539 O O . GLY A 1 193 ? -1.333 -14.860 1.804 1.00 98.38 193 GLY A O 1
ATOM 1540 N N . ALA A 1 194 ? -1.848 -12.708 2.234 1.00 98.56 194 ALA A N 1
ATOM 1541 C CA . ALA A 1 194 ? -1.067 -12.114 1.153 1.00 98.56 194 ALA A CA 1
ATOM 1542 C C . ALA A 1 194 ? 0.368 -11.769 1.590 1.00 98.56 194 ALA A C 1
ATOM 1544 O O . ALA A 1 194 ? 0.605 -11.329 2.719 1.00 98.56 194 ALA A O 1
ATOM 1545 N N . VAL A 1 195 ? 1.314 -11.898 0.665 1.00 98.50 195 VAL A N 1
ATOM 1546 C CA . VAL A 1 195 ? 2.712 -11.500 0.822 1.00 98.50 195 VAL A CA 1
ATOM 1547 C C . VAL A 1 195 ? 2.976 -10.241 0.007 1.00 98.50 195 VAL A C 1
ATOM 1549 O O . VAL A 1 195 ? 2.903 -10.239 -1.221 1.00 98.50 195 VAL A O 1
ATOM 1552 N N . TYR A 1 196 ? 3.328 -9.165 0.699 1.00 98.44 196 TYR A N 1
ATOM 1553 C CA . TYR A 1 196 ? 3.729 -7.904 0.098 1.00 98.44 196 TYR A CA 1
ATOM 1554 C C . TYR A 1 196 ? 5.200 -7.647 0.435 1.00 98.44 196 TYR A C 1
ATOM 1556 O O . TYR A 1 196 ? 5.550 -7.613 1.612 1.00 98.44 196 TYR A O 1
ATOM 1564 N N . ILE A 1 197 ? 6.064 -7.434 -0.559 1.00 97.88 197 ILE A N 1
ATOM 1565 C CA . ILE A 1 197 ? 7.479 -7.084 -0.328 1.00 97.88 197 ILE A CA 1
ATOM 1566 C C . ILE A 1 197 ? 7.753 -5.617 -0.662 1.00 97.88 197 ILE A C 1
ATOM 1568 O O . ILE A 1 197 ? 7.157 -5.061 -1.588 1.00 97.88 197 ILE A O 1
ATOM 1572 N N . ASN A 1 198 ? 8.670 -4.988 0.067 1.00 97.31 198 ASN A N 1
ATOM 1573 C CA . ASN A 1 198 ? 9.121 -3.628 -0.203 1.00 97.31 198 ASN A CA 1
ATOM 1574 C C . ASN A 1 198 ? 10.645 -3.545 -0.332 1.00 97.31 198 ASN A C 1
ATOM 1576 O O . ASN A 1 198 ? 11.329 -3.203 0.628 1.00 97.31 198 ASN A O 1
ATOM 1580 N N . PRO A 1 199 ? 11.193 -3.798 -1.525 1.00 96.00 199 PRO A N 1
ATOM 1581 C CA . PRO A 1 199 ? 12.598 -3.520 -1.796 1.00 96.00 199 PRO A CA 1
ATOM 1582 C C . PRO A 1 199 ? 12.910 -2.018 -1.913 1.00 96.00 199 PRO A C 1
ATOM 1584 O O . PRO A 1 199 ? 14.078 -1.651 -2.015 1.00 96.00 199 PRO A O 1
ATOM 1587 N N . GLY A 1 200 ? 11.897 -1.150 -2.031 1.00 94.06 200 GLY A N 1
ATOM 1588 C CA . GLY A 1 200 ? 12.050 0.289 -2.282 1.00 94.06 200 GLY A CA 1
ATOM 1589 C C . GLY A 1 200 ? 12.639 0.652 -3.657 1.00 94.06 200 GLY A C 1
ATOM 1590 O O . GLY A 1 200 ? 12.645 1.818 -4.057 1.00 94.06 200 GLY A O 1
ATOM 1591 N N . PHE A 1 201 ? 13.115 -0.330 -4.424 1.00 94.12 201 PHE A N 1
ATOM 1592 C CA . PHE A 1 201 ? 13.709 -0.147 -5.742 1.00 94.12 201 PHE A CA 1
ATOM 1593 C C . PHE A 1 201 ? 13.494 -1.379 -6.636 1.00 94.12 201 PHE A C 1
ATOM 1595 O O . PHE A 1 201 ? 13.391 -2.513 -6.165 1.00 94.12 201 PHE A O 1
ATOM 1602 N N . ASN A 1 202 ? 13.456 -1.166 -7.954 1.00 93.44 202 ASN A N 1
ATOM 1603 C CA . ASN A 1 202 ? 13.271 -2.223 -8.944 1.00 93.44 202 ASN A CA 1
ATOM 1604 C C . ASN A 1 202 ? 14.609 -2.928 -9.220 1.00 93.44 202 ASN A C 1
ATOM 1606 O O . ASN A 1 202 ? 15.256 -2.704 -10.247 1.00 93.44 202 ASN A O 1
ATOM 1610 N N . TYR A 1 203 ? 15.060 -3.756 -8.274 1.00 93.69 203 TYR A N 1
ATOM 1611 C CA . TYR A 1 203 ? 16.220 -4.615 -8.495 1.00 93.69 203 TYR A CA 1
ATOM 1612 C C . TYR A 1 203 ? 15.878 -5.746 -9.480 1.00 93.69 203 TYR A C 1
ATOM 1614 O O . TYR A 1 203 ? 14.765 -6.277 -9.439 1.00 93.69 203 TYR A O 1
ATOM 1622 N N . PRO A 1 204 ? 16.833 -6.198 -10.319 1.00 91.88 204 PRO A N 1
ATOM 1623 C CA . PRO A 1 204 ? 16.562 -7.204 -11.352 1.00 91.88 204 PRO A CA 1
ATOM 1624 C C . PRO A 1 204 ? 15.919 -8.505 -10.845 1.00 91.88 204 PRO A C 1
ATOM 1626 O O . PRO A 1 204 ? 15.152 -9.131 -11.570 1.00 91.88 204 PRO A O 1
ATOM 1629 N N . HIS A 1 205 ? 16.213 -8.910 -9.606 1.00 94.62 205 HIS A N 1
ATOM 1630 C CA . HIS A 1 205 ? 15.712 -10.151 -9.012 1.00 94.62 205 HIS A CA 1
ATOM 1631 C C . HIS A 1 205 ? 14.313 -10.026 -8.384 1.00 94.62 205 HIS A C 1
ATOM 1633 O O . HIS A 1 205 ? 13.662 -11.046 -8.185 1.00 94.62 205 HIS A O 1
ATOM 1639 N N . VAL A 1 206 ? 13.792 -8.817 -8.126 1.00 96.25 206 VAL A N 1
ATOM 1640 C CA . VAL A 1 206 ? 12.460 -8.621 -7.501 1.00 96.25 206 VAL A CA 1
ATOM 1641 C C . VAL A 1 206 ? 11.353 -9.259 -8.339 1.00 96.25 206 VAL A C 1
ATOM 1643 O O . VAL A 1 206 ? 10.421 -9.858 -7.812 1.00 96.25 206 VAL A O 1
ATOM 1646 N N . THR A 1 207 ? 11.489 -9.211 -9.664 1.00 96.06 207 THR A N 1
ATOM 1647 C CA . THR A 1 207 ? 10.531 -9.832 -10.589 1.00 96.06 207 THR A CA 1
ATOM 1648 C C . THR A 1 207 ? 10.412 -11.349 -10.379 1.00 96.06 207 THR A C 1
ATOM 1650 O O . THR A 1 207 ? 9.341 -11.911 -10.608 1.00 96.06 207 THR A O 1
ATOM 1653 N N . ASN A 1 208 ? 11.467 -12.023 -9.909 1.00 96.94 208 ASN A N 1
ATOM 1654 C CA . ASN A 1 208 ? 11.425 -13.463 -9.646 1.00 96.94 208 ASN A CA 1
ATOM 1655 C C . ASN A 1 208 ? 10.544 -13.794 -8.433 1.00 96.94 208 ASN A C 1
ATOM 1657 O O . ASN A 1 208 ? 9.809 -14.772 -8.495 1.00 96.94 208 ASN A O 1
ATOM 1661 N N . TYR A 1 209 ? 10.506 -12.943 -7.397 1.00 97.62 209 TYR A N 1
ATOM 1662 C CA . TYR A 1 209 ? 9.586 -13.122 -6.262 1.00 97.62 209 TYR A CA 1
ATOM 1663 C C . TYR A 1 209 ? 8.127 -13.182 -6.733 1.00 97.62 209 TYR A C 1
ATOM 1665 O O . TYR A 1 209 ? 7.366 -14.041 -6.294 1.00 97.62 209 TYR A O 1
ATOM 1673 N N . LEU A 1 210 ? 7.753 -12.305 -7.670 1.00 97.50 210 LEU A N 1
ATOM 1674 C CA . LEU A 1 210 ? 6.405 -12.253 -8.242 1.00 97.50 210 LEU A CA 1
ATOM 1675 C C . LEU A 1 210 ? 6.133 -13.424 -9.201 1.00 97.50 210 LEU A C 1
ATOM 1677 O O . LEU A 1 210 ? 5.062 -14.025 -9.156 1.00 97.50 210 LEU A O 1
ATOM 1681 N N . LYS A 1 211 ? 7.089 -13.767 -10.077 1.00 96.19 211 LYS A N 1
ATOM 1682 C CA . LYS A 1 211 ? 6.928 -14.848 -11.072 1.00 96.19 211 LYS A CA 1
ATOM 1683 C C . LYS A 1 211 ? 6.890 -16.239 -10.443 1.00 96.19 211 LYS A C 1
ATOM 1685 O O . LYS A 1 211 ? 6.200 -17.113 -10.959 1.00 96.19 211 LYS A O 1
ATOM 1690 N N . GLU A 1 212 ? 7.611 -16.440 -9.345 1.00 97.19 212 GLU A N 1
ATOM 1691 C CA . GLU A 1 212 ? 7.604 -17.693 -8.584 1.00 97.19 212 GLU A CA 1
ATOM 1692 C C . GLU A 1 212 ? 6.428 -17.790 -7.601 1.00 97.19 212 GLU A C 1
ATOM 1694 O O . GLU A 1 212 ? 6.249 -18.831 -6.971 1.00 97.19 212 GLU A O 1
ATOM 1699 N N . GLY A 1 213 ? 5.616 -16.733 -7.482 1.00 97.50 213 GLY A N 1
ATOM 1700 C CA . GLY A 1 213 ? 4.483 -16.685 -6.560 1.00 97.50 213 GLY A CA 1
ATOM 1701 C C . GLY A 1 213 ? 4.893 -16.594 -5.090 1.00 97.50 213 GLY A C 1
ATOM 1702 O O . GLY A 1 213 ? 4.111 -16.972 -4.230 1.00 97.50 213 GLY A O 1
ATOM 1703 N N . LEU A 1 214 ? 6.107 -16.117 -4.794 1.00 97.62 214 LEU A N 1
ATOM 1704 C CA . LEU A 1 214 ? 6.574 -15.880 -3.422 1.00 97.62 214 LEU A CA 1
ATOM 1705 C C . LEU A 1 214 ? 6.064 -14.550 -2.862 1.00 97.62 214 LEU A C 1
ATOM 1707 O O . LEU A 1 214 ? 5.956 -14.397 -1.652 1.00 97.62 214 LEU A O 1
ATOM 1711 N N . ALA A 1 215 ? 5.772 -13.585 -3.731 1.00 98.06 215 ALA A N 1
ATOM 1712 C CA . ALA A 1 215 ? 5.119 -12.335 -3.376 1.00 98.06 215 ALA A CA 1
ATOM 1713 C C . ALA A 1 215 ? 3.900 -12.110 -4.274 1.00 98.06 215 ALA A C 1
ATOM 1715 O O . ALA A 1 215 ? 3.941 -12.372 -5.477 1.00 98.06 215 ALA A O 1
ATOM 1716 N N . ASP A 1 216 ? 2.829 -11.589 -3.685 1.00 98.50 216 ASP A N 1
ATOM 1717 C CA . ASP A 1 216 ? 1.610 -11.203 -4.393 1.00 98.50 216 ASP A CA 1
ATOM 1718 C C . ASP A 1 216 ? 1.735 -9.786 -4.962 1.00 98.50 216 ASP A C 1
ATOM 1720 O O . ASP A 1 216 ? 1.249 -9.501 -6.057 1.00 98.50 216 ASP A O 1
ATOM 1724 N N . VAL A 1 217 ? 2.418 -8.903 -4.224 1.00 98.44 217 VAL A N 1
ATOM 1725 C CA . VAL A 1 217 ? 2.689 -7.515 -4.613 1.00 98.44 217 VAL A CA 1
ATOM 1726 C C . VAL A 1 217 ? 4.110 -7.126 -4.208 1.00 98.44 217 VAL A C 1
ATOM 1728 O O . VAL A 1 217 ? 4.577 -7.485 -3.128 1.00 98.44 217 VAL A O 1
ATOM 1731 N N . ALA A 1 218 ? 4.789 -6.348 -5.050 1.00 98.12 218 ALA A N 1
ATOM 1732 C CA . ALA A 1 218 ? 6.068 -5.731 -4.724 1.00 98.12 218 ALA A CA 1
ATOM 1733 C C . ALA A 1 218 ? 5.987 -4.206 -4.857 1.00 98.12 218 ALA A C 1
ATOM 1735 O O . ALA A 1 218 ? 5.593 -3.688 -5.907 1.00 98.12 218 ALA A O 1
ATOM 1736 N N . ASN A 1 219 ? 6.408 -3.474 -3.823 1.00 97.94 219 ASN A N 1
ATOM 1737 C CA . ASN A 1 219 ? 6.698 -2.050 -3.951 1.00 97.94 219 ASN A CA 1
ATOM 1738 C C . AS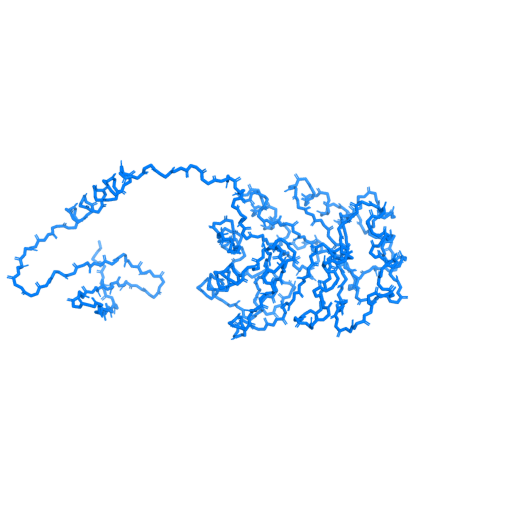N A 1 219 ? 8.080 -1.859 -4.576 1.00 97.94 219 ASN A C 1
ATOM 1740 O O . ASN A 1 219 ? 9.103 -1.865 -3.900 1.00 97.94 219 ASN A O 1
ATOM 1744 N N . MET A 1 220 ? 8.104 -1.711 -5.895 1.00 95.94 220 MET A N 1
ATOM 1745 C CA . MET A 1 220 ? 9.349 -1.645 -6.663 1.00 95.94 220 MET A CA 1
ATOM 1746 C C . MET A 1 220 ? 9.921 -0.223 -6.730 1.00 95.94 220 MET A C 1
ATOM 1748 O O . MET A 1 220 ? 10.961 -0.007 -7.346 1.00 95.94 220 MET A O 1
ATOM 1752 N N . TYR A 1 221 ? 9.235 0.759 -6.146 1.00 95.44 221 TYR A N 1
ATOM 1753 C CA . TYR A 1 221 ? 9.591 2.167 -6.248 1.00 95.44 221 TYR A CA 1
ATOM 1754 C C . TYR A 1 221 ? 9.243 2.889 -4.950 1.00 95.44 221 TYR A C 1
ATOM 1756 O O . TYR A 1 221 ? 8.066 3.065 -4.651 1.00 95.44 221 TYR A O 1
ATOM 1764 N N . GLU A 1 222 ? 10.256 3.320 -4.202 1.00 92.50 222 GLU A N 1
ATOM 1765 C CA . GLU A 1 222 ? 10.111 4.185 -3.032 1.00 92.50 222 GLU A CA 1
ATOM 1766 C C . GLU A 1 222 ? 11.105 5.343 -3.099 1.00 92.50 222 GLU A C 1
ATOM 1768 O O . GLU A 1 222 ? 12.282 5.209 -2.765 1.00 92.50 222 GLU A O 1
ATOM 1773 N N . PHE A 1 223 ? 10.657 6.487 -3.610 1.00 90.06 223 PHE A N 1
ATOM 1774 C CA . PHE A 1 223 ? 11.509 7.665 -3.745 1.00 90.06 223 PHE A CA 1
ATOM 1775 C C . PHE A 1 223 ? 10.713 8.965 -3.875 1.00 90.06 223 PHE A C 1
ATOM 1777 O O . PHE A 1 223 ? 9.495 8.974 -4.050 1.00 90.06 223 PHE A O 1
ATOM 1784 N N . GLU A 1 224 ? 11.442 10.077 -3.830 1.00 81.00 224 GLU A N 1
ATOM 1785 C CA . GLU A 1 224 ? 10.946 11.426 -4.102 1.00 81.00 224 GLU A CA 1
ATOM 1786 C C . GLU A 1 224 ? 10.242 11.521 -5.467 1.00 81.00 224 GLU A C 1
ATOM 1788 O O . GLU A 1 224 ? 10.713 10.988 -6.480 1.00 81.00 224 GLU A O 1
ATOM 1793 N N . SER A 1 225 ? 9.156 12.289 -5.516 1.00 75.06 225 SER A N 1
ATOM 1794 C CA . SER A 1 225 ? 8.296 12.493 -6.689 1.00 75.06 225 SER A CA 1
ATOM 1795 C C . SER A 1 225 ? 9.041 12.939 -7.950 1.00 75.06 225 SER A C 1
ATOM 1797 O O . SER A 1 225 ? 8.657 12.591 -9.071 1.00 75.06 225 SER A O 1
ATOM 1799 N N . SER A 1 226 ? 10.164 13.644 -7.788 1.00 72.56 226 SER A N 1
ATOM 1800 C CA . SER A 1 226 ? 11.029 14.082 -8.885 1.00 72.56 226 SER A CA 1
ATOM 1801 C C . SER A 1 226 ? 11.525 12.925 -9.770 1.00 72.56 226 SER A C 1
ATOM 1803 O O . SER A 1 226 ? 11.832 13.144 -10.943 1.00 72.56 226 SER A O 1
ATOM 1805 N N . LYS A 1 227 ? 11.541 11.687 -9.257 1.00 78.38 227 LYS A N 1
ATOM 1806 C CA . LYS A 1 227 ? 12.062 10.487 -9.932 1.00 78.38 227 LYS A CA 1
ATOM 1807 C C . LYS A 1 227 ? 10.978 9.572 -10.522 1.00 78.38 227 LYS A C 1
ATOM 1809 O O . LYS A 1 227 ? 11.320 8.552 -11.110 1.00 78.38 227 LYS A O 1
ATOM 1814 N N . ALA A 1 228 ? 9.690 9.928 -10.450 1.00 69.31 228 ALA A N 1
ATOM 1815 C CA . ALA A 1 228 ? 8.592 9.070 -10.936 1.00 69.31 228 ALA A CA 1
ATOM 1816 C C . ALA A 1 228 ? 8.657 8.727 -12.434 1.00 69.31 228 ALA A C 1
ATOM 1818 O O . ALA A 1 228 ? 8.281 7.634 -12.848 1.00 69.31 228 ALA A O 1
ATOM 1819 N N . HIS A 1 229 ? 9.230 9.607 -13.252 1.00 73.19 229 HIS A N 1
ATOM 1820 C CA . HIS A 1 229 ? 9.464 9.350 -14.674 1.00 73.19 229 HIS A CA 1
ATOM 1821 C C . HIS A 1 229 ? 10.480 8.218 -14.954 1.00 73.19 229 HIS A C 1
ATOM 1823 O O . HIS A 1 229 ? 10.661 7.839 -16.109 1.00 73.19 229 HIS A O 1
ATOM 1829 N N . HIS A 1 230 ? 11.143 7.676 -13.926 1.00 82.44 230 HIS A N 1
ATOM 1830 C CA . HIS A 1 230 ? 12.033 6.514 -14.022 1.00 82.44 230 HIS A CA 1
ATOM 1831 C C . HIS A 1 230 ? 11.325 5.170 -13.779 1.00 82.44 230 HIS A C 1
ATOM 1833 O O . HIS A 1 230 ? 11.978 4.125 -13.804 1.00 82.44 230 HIS A O 1
ATOM 1839 N N . ILE A 1 231 ? 10.011 5.167 -13.532 1.00 88.75 231 ILE A N 1
ATOM 1840 C CA . ILE A 1 231 ? 9.246 3.929 -13.357 1.00 88.75 231 ILE A CA 1
ATOM 1841 C C . ILE A 1 231 ? 9.213 3.167 -14.690 1.00 88.75 231 ILE A C 1
ATOM 1843 O O . ILE A 1 231 ? 8.802 3.689 -15.725 1.00 88.75 231 ILE A O 1
ATOM 1847 N N . SER A 1 232 ? 9.657 1.912 -14.659 1.00 89.88 232 SER A N 1
ATOM 1848 C CA . SER A 1 232 ? 9.736 1.021 -15.815 1.00 89.88 232 SER A CA 1
ATOM 1849 C C . SER A 1 232 ? 9.460 -0.412 -15.377 1.00 89.88 232 SER A C 1
ATOM 1851 O O . SER A 1 232 ? 10.257 -1.022 -14.668 1.00 89.88 232 SER A O 1
ATOM 1853 N N . ILE A 1 233 ? 8.315 -0.942 -15.792 1.00 89.94 233 ILE A N 1
ATOM 1854 C CA . ILE A 1 233 ? 7.819 -2.241 -15.337 1.00 89.94 233 ILE A CA 1
ATOM 1855 C C . ILE A 1 233 ? 8.052 -3.296 -16.421 1.00 89.94 233 ILE A C 1
ATOM 1857 O O . ILE A 1 233 ? 7.883 -3.028 -17.613 1.00 89.94 233 ILE A O 1
ATOM 1861 N N . ASP A 1 234 ? 8.437 -4.506 -16.005 1.00 90.56 234 ASP A N 1
ATOM 1862 C CA . ASP A 1 234 ? 8.449 -5.683 -16.876 1.00 90.56 234 ASP A CA 1
ATOM 1863 C C . ASP A 1 234 ? 7.014 -5.960 -17.354 1.00 90.56 234 ASP A C 1
ATOM 1865 O O . ASP A 1 234 ? 6.140 -6.281 -16.553 1.00 90.56 234 ASP A O 1
ATOM 1869 N N . ALA A 1 235 ? 6.778 -5.868 -18.665 1.00 91.75 235 ALA A N 1
ATOM 1870 C CA . ALA A 1 235 ? 5.460 -6.050 -19.278 1.00 91.75 235 ALA A CA 1
ATOM 1871 C C . ALA A 1 235 ? 4.837 -7.446 -19.054 1.00 91.75 235 ALA A C 1
ATOM 1873 O O . ALA A 1 235 ? 3.675 -7.660 -19.390 1.00 91.75 235 ALA A O 1
ATOM 1874 N N . SER A 1 236 ? 5.596 -8.414 -18.529 1.00 93.56 236 SER A N 1
ATOM 1875 C CA . SER A 1 236 ? 5.058 -9.713 -18.110 1.00 93.56 236 SER A CA 1
ATOM 1876 C C . SER A 1 236 ? 4.352 -9.684 -16.750 1.00 93.56 236 SER A C 1
ATOM 1878 O O . SER A 1 236 ? 3.576 -10.597 -16.462 1.00 93.56 236 SER A O 1
ATOM 1880 N N . LEU A 1 237 ? 4.591 -8.661 -15.923 1.00 95.06 237 LEU A N 1
ATOM 1881 C CA . LEU A 1 237 ? 3.928 -8.493 -14.632 1.00 95.06 237 LEU A CA 1
ATOM 1882 C C . LEU A 1 237 ? 2.523 -7.923 -14.815 1.00 95.06 237 LEU A C 1
ATOM 1884 O O . LEU A 1 237 ? 2.289 -7.039 -15.637 1.00 95.06 237 LEU A O 1
ATOM 1888 N N . GLN A 1 238 ? 1.577 -8.418 -14.020 1.00 95.88 238 GLN A N 1
ATOM 1889 C CA . GLN A 1 238 ? 0.243 -7.831 -13.972 1.00 95.88 238 GLN A CA 1
ATOM 1890 C C . GLN A 1 238 ? 0.267 -6.557 -13.127 1.00 95.88 238 GLN A C 1
ATOM 1892 O O . GLN A 1 238 ? 0.946 -6.536 -12.097 1.00 95.88 238 GLN A O 1
ATOM 1897 N N . PRO A 1 239 ? -0.520 -5.522 -13.472 1.00 96.56 239 PRO A N 1
ATOM 1898 C CA . PRO A 1 239 ? -0.532 -4.290 -12.696 1.00 96.56 239 PRO A CA 1
ATOM 1899 C C . PRO A 1 239 ? -0.769 -4.490 -11.199 1.00 96.56 239 PRO A C 1
ATOM 1901 O O . PRO A 1 239 ? -0.140 -3.837 -10.373 1.00 96.56 239 PRO A O 1
ATOM 1904 N N . GLN A 1 240 ? -1.635 -5.434 -10.823 1.00 96.50 240 GLN A N 1
ATOM 1905 C CA . GLN A 1 240 ? -1.954 -5.738 -9.426 1.00 96.50 240 GLN A CA 1
ATOM 1906 C C . GLN A 1 240 ? -0.742 -6.210 -8.614 1.00 96.50 240 GLN A C 1
ATOM 1908 O O . GLN A 1 240 ? -0.763 -6.063 -7.397 1.00 96.50 240 GLN A O 1
ATOM 1913 N N . GLN A 1 241 ? 0.294 -6.737 -9.270 1.00 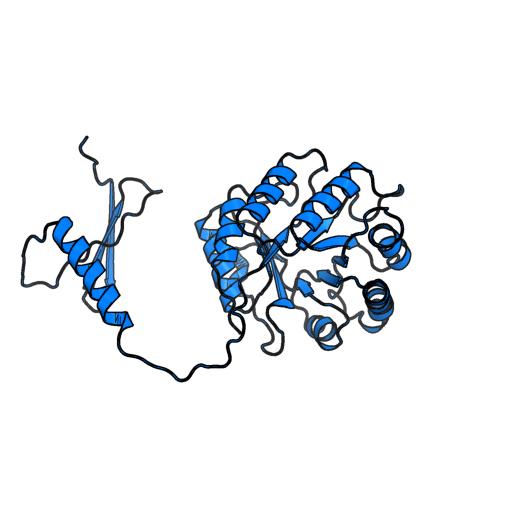97.31 241 GLN A N 1
ATOM 1914 C CA . GLN A 1 241 ? 1.518 -7.224 -8.633 1.00 97.31 241 GLN A CA 1
ATOM 1915 C C . GLN A 1 241 ? 2.532 -6.108 -8.361 1.00 97.31 241 GLN A C 1
ATOM 1917 O O . GLN A 1 241 ? 3.524 -6.333 -7.670 1.00 97.31 241 GLN A O 1
ATOM 1922 N N . VAL A 1 242 ? 2.312 -4.909 -8.907 1.00 97.62 242 VAL A N 1
ATOM 1923 C CA . VAL A 1 242 ? 3.287 -3.820 -8.861 1.00 97.62 242 VAL A CA 1
ATOM 1924 C C . VAL A 1 242 ? 2.729 -2.629 -8.103 1.00 97.62 242 VAL A C 1
ATOM 1926 O O . VAL A 1 242 ? 1.631 -2.138 -8.386 1.00 97.62 242 VAL A O 1
ATOM 1929 N N . SER A 1 243 ? 3.529 -2.138 -7.161 1.00 98.25 243 SER A N 1
ATOM 1930 C CA . SER A 1 243 ? 3.237 -0.946 -6.382 1.00 98.25 243 SER A CA 1
ATOM 1931 C C . SER A 1 243 ? 4.357 0.092 -6.437 1.00 98.25 243 SER A C 1
ATOM 1933 O O . SER A 1 243 ? 5.518 -0.240 -6.698 1.00 98.25 243 SER A O 1
ATOM 1935 N N . ALA A 1 244 ? 3.985 1.345 -6.174 1.00 97.81 244 ALA A N 1
ATOM 1936 C CA . ALA A 1 244 ? 4.897 2.464 -5.962 1.00 97.81 244 ALA A CA 1
ATOM 1937 C C . ALA A 1 244 ? 4.475 3.302 -4.741 1.00 97.81 244 ALA A C 1
ATOM 1939 O O . ALA A 1 244 ? 3.293 3.580 -4.544 1.00 97.81 244 ALA A O 1
ATOM 1940 N N . ILE A 1 245 ? 5.441 3.760 -3.953 1.00 97.69 245 ILE A N 1
ATOM 1941 C CA . ILE A 1 245 ? 5.264 4.696 -2.843 1.00 97.69 245 ILE A CA 1
ATOM 1942 C C . ILE A 1 245 ? 6.098 5.940 -3.162 1.00 97.69 245 ILE A C 1
ATOM 1944 O O . ILE A 1 245 ? 7.316 5.875 -3.270 1.00 97.69 245 ILE A O 1
ATOM 1948 N N . LEU A 1 246 ? 5.452 7.081 -3.383 1.00 96.88 246 LEU A N 1
ATOM 1949 C CA . LEU A 1 246 ? 6.102 8.289 -3.894 1.00 96.88 246 LEU A CA 1
ATOM 1950 C C . LEU A 1 246 ? 5.967 9.438 -2.893 1.00 96.88 246 LEU A C 1
ATOM 1952 O O . LEU A 1 246 ? 4.854 9.836 -2.542 1.00 96.88 246 LEU A O 1
ATOM 1956 N N . GLY A 1 247 ? 7.106 9.961 -2.445 1.00 95.75 247 GLY A N 1
ATOM 1957 C CA . GLY A 1 247 ? 7.187 11.013 -1.431 1.00 95.75 247 GLY A CA 1
ATOM 1958 C C . GLY A 1 247 ? 7.436 12.406 -1.990 1.00 95.75 247 GLY A C 1
ATOM 1959 O O . GLY A 1 247 ? 7.617 12.598 -3.192 1.00 95.75 247 GLY A O 1
ATOM 1960 N N . GLU A 1 248 ? 7.493 13.381 -1.090 1.00 95.44 248 GLU A N 1
ATOM 1961 C CA . GLU A 1 248 ? 7.753 14.795 -1.372 1.00 95.44 248 GLU A CA 1
ATOM 1962 C C . GLU A 1 248 ? 6.753 15.404 -2.362 1.00 95.44 248 GLU A C 1
ATOM 1964 O O . GLU A 1 248 ? 7.120 16.097 -3.315 1.00 95.44 248 GLU A O 1
ATOM 1969 N N . VAL A 1 249 ? 5.464 15.126 -2.155 1.00 95.94 249 VAL A N 1
ATOM 1970 C CA . VAL A 1 249 ? 4.371 15.728 -2.923 1.00 95.94 249 VAL A CA 1
ATOM 1971 C C . VAL A 1 249 ? 3.564 16.653 -2.027 1.00 95.94 249 VAL A C 1
ATOM 1973 O O . VAL A 1 249 ? 3.035 16.235 -1.001 1.00 95.94 249 VAL A O 1
ATOM 1976 N N . PHE A 1 250 ? 3.423 17.916 -2.428 1.00 96.19 250 PHE A N 1
ATOM 1977 C CA . PHE A 1 250 ? 2.770 18.939 -1.599 1.00 96.19 250 PHE A CA 1
ATOM 1978 C C . PHE A 1 250 ? 1.526 19.544 -2.252 1.00 96.19 250 PHE A C 1
ATOM 1980 O O . PHE A 1 250 ? 0.815 20.332 -1.626 1.00 96.19 250 PHE A O 1
ATOM 1987 N N . THR A 1 251 ? 1.236 19.183 -3.504 1.00 96.88 251 THR A N 1
ATOM 1988 C CA . THR A 1 251 ? 0.106 19.735 -4.253 1.00 96.88 251 THR A CA 1
ATOM 1989 C C . THR A 1 251 ? -0.744 18.654 -4.916 1.00 96.88 251 THR A C 1
ATOM 1991 O O . THR A 1 251 ? -0.254 17.621 -5.368 1.00 96.88 251 THR A O 1
ATOM 1994 N N . VAL A 1 252 ? -2.044 18.935 -5.062 1.00 97.81 252 VAL A N 1
ATOM 1995 C CA . VAL A 1 252 ? -2.986 18.068 -5.794 1.00 97.81 252 VAL A CA 1
ATOM 1996 C C . VAL A 1 252 ? -2.548 17.863 -7.250 1.00 97.81 252 VAL A C 1
ATOM 1998 O O . VAL A 1 252 ? -2.755 16.791 -7.809 1.00 97.81 252 VAL A O 1
ATOM 2001 N N . LEU A 1 253 ? -1.951 18.880 -7.885 1.00 97.12 253 LEU A N 1
ATOM 2002 C CA . LEU A 1 253 ? -1.505 18.790 -9.278 1.00 97.12 253 LEU A CA 1
ATOM 2003 C C . LEU A 1 253 ? -0.356 17.787 -9.442 1.00 97.12 253 LEU A C 1
ATOM 2005 O O . LEU A 1 253 ? -0.391 16.971 -10.361 1.00 97.12 253 LEU A O 1
ATOM 2009 N N . GLU A 1 254 ? 0.636 17.835 -8.553 1.00 96.38 254 GLU A N 1
ATOM 2010 C CA . GLU A 1 254 ? 1.742 16.874 -8.539 1.00 96.38 254 GLU A CA 1
ATOM 2011 C C . GLU A 1 254 ? 1.237 15.467 -8.230 1.00 96.38 254 GLU A C 1
ATOM 2013 O O . GLU A 1 254 ? 1.552 14.545 -8.975 1.00 96.38 254 GLU A O 1
ATOM 2018 N N . MET A 1 255 ? 0.378 15.309 -7.217 1.00 97.38 255 MET A N 1
ATOM 2019 C CA . MET A 1 255 ? -0.225 14.016 -6.877 1.00 97.38 255 MET A CA 1
ATOM 2020 C C . MET A 1 255 ? -0.935 13.382 -8.083 1.00 97.38 255 MET A C 1
ATOM 2022 O O . MET A 1 255 ? -0.666 12.229 -8.418 1.00 97.38 255 MET A O 1
ATOM 2026 N N . ARG A 1 256 ? -1.766 14.149 -8.803 1.00 97.88 256 ARG A N 1
ATOM 2027 C CA . ARG A 1 256 ? -2.449 13.671 -10.017 1.00 97.88 256 ARG A CA 1
ATOM 2028 C C . ARG A 1 256 ? -1.477 13.237 -11.102 1.00 97.88 256 ARG A C 1
ATOM 2030 O O . ARG A 1 256 ? -1.680 12.204 -11.736 1.00 97.88 256 ARG A O 1
ATOM 2037 N N . LYS A 1 257 ? -0.419 14.026 -11.315 1.00 95.94 257 LYS A N 1
ATOM 2038 C CA . LYS A 1 257 ? 0.639 13.691 -12.270 1.00 95.94 257 LYS A CA 1
ATOM 2039 C C . LYS A 1 257 ? 1.285 12.351 -11.904 1.00 95.94 257 LYS A C 1
ATOM 2041 O O . LYS A 1 257 ? 1.419 11.509 -12.784 1.00 95.94 257 LYS A O 1
ATOM 2046 N N . MET A 1 258 ? 1.616 12.134 -10.630 1.00 96.12 258 MET A N 1
ATOM 2047 C CA . MET A 1 258 ? 2.221 10.884 -10.154 1.00 96.12 258 MET A CA 1
ATOM 2048 C C . MET A 1 258 ? 1.295 9.680 -10.347 1.00 96.12 258 MET A C 1
ATOM 2050 O O . MET A 1 258 ? 1.731 8.662 -10.877 1.00 96.12 258 MET A O 1
ATOM 2054 N N . ILE A 1 259 ? 0.013 9.795 -9.982 1.00 97.12 259 ILE A N 1
ATOM 2055 C CA . ILE A 1 259 ? -0.971 8.721 -10.195 1.00 97.12 259 ILE A CA 1
ATOM 2056 C C . ILE A 1 259 ? -1.073 8.373 -11.682 1.00 97.12 259 ILE A C 1
ATOM 2058 O O . ILE A 1 259 ? -1.004 7.198 -12.046 1.00 97.12 259 ILE A O 1
ATOM 2062 N N . TYR A 1 260 ? -1.196 9.384 -12.546 1.00 96.31 260 TYR A N 1
ATOM 2063 C CA . TYR A 1 260 ? -1.308 9.176 -13.985 1.00 96.31 260 TYR A CA 1
ATOM 2064 C C . TYR A 1 260 ? -0.047 8.530 -14.576 1.00 96.31 260 TYR A C 1
ATOM 2066 O O . TYR A 1 260 ? -0.157 7.544 -15.302 1.00 96.31 260 TYR A O 1
ATOM 2074 N N . GLU A 1 261 ? 1.146 9.045 -14.266 1.00 94.88 261 GLU A N 1
ATOM 2075 C CA . GLU A 1 261 ? 2.414 8.508 -14.782 1.00 94.88 261 GLU A CA 1
ATOM 2076 C C . GLU A 1 261 ? 2.636 7.056 -14.332 1.00 94.88 261 GLU A C 1
ATOM 2078 O O . GLU A 1 261 ? 2.923 6.198 -15.168 1.00 94.88 261 GLU A O 1
ATOM 2083 N N . SER A 1 262 ? 2.391 6.749 -13.055 1.00 95.81 262 SER A N 1
ATOM 2084 C CA . SER A 1 262 ? 2.443 5.383 -12.518 1.00 95.81 262 SER A CA 1
ATOM 2085 C C . SER A 1 262 ? 1.439 4.452 -13.207 1.00 95.81 262 SER A C 1
ATOM 2087 O O . SER A 1 262 ? 1.794 3.348 -13.622 1.00 95.81 262 SER A O 1
ATOM 2089 N N . ALA A 1 263 ? 0.200 4.908 -13.414 1.00 96.31 263 ALA A N 1
ATOM 2090 C CA . ALA A 1 263 ? -0.823 4.134 -14.114 1.00 96.31 263 ALA A CA 1
ATOM 2091 C C . ALA A 1 263 ? -0.443 3.852 -15.577 1.00 96.31 263 ALA A C 1
ATOM 2093 O O . ALA A 1 263 ? -0.682 2.754 -16.080 1.00 96.31 263 ALA A O 1
ATOM 2094 N N . GLN A 1 264 ? 0.171 4.821 -16.266 1.00 95.12 264 GLN A N 1
ATOM 2095 C CA . GLN A 1 264 ? 0.670 4.639 -17.633 1.00 95.12 264 GLN A CA 1
ATOM 2096 C C . GLN A 1 264 ? 1.884 3.708 -17.707 1.00 95.12 264 GLN A C 1
ATOM 2098 O O . GLN A 1 264 ? 2.108 3.096 -18.753 1.00 95.12 264 GLN A O 1
ATOM 2103 N N . ALA A 1 265 ? 2.651 3.587 -16.624 1.00 94.75 265 ALA A N 1
ATOM 2104 C CA . ALA A 1 265 ? 3.756 2.642 -16.524 1.00 94.75 265 ALA A CA 1
ATOM 2105 C C . ALA A 1 265 ? 3.303 1.207 -16.197 1.00 94.75 265 ALA A C 1
ATOM 2107 O O . ALA A 1 265 ? 4.103 0.287 -16.344 1.00 94.75 265 ALA A O 1
ATOM 2108 N N . GLY A 1 266 ? 2.043 1.009 -15.792 1.00 95.69 266 GLY A N 1
ATOM 2109 C CA . GLY A 1 266 ? 1.490 -0.293 -15.407 1.00 95.69 266 GLY A CA 1
ATOM 2110 C C . GLY A 1 266 ? 1.514 -0.572 -13.901 1.00 95.69 266 GLY A C 1
ATOM 2111 O O . GLY A 1 266 ? 1.300 -1.708 -13.496 1.00 95.69 266 GLY A O 1
ATOM 2112 N N . VAL A 1 267 ? 1.762 0.436 -13.055 1.00 96.75 267 VAL A N 1
ATOM 2113 C CA . VAL A 1 267 ? 1.657 0.299 -11.592 1.00 96.75 267 VAL A CA 1
ATOM 2114 C C . VAL A 1 267 ? 0.182 0.166 -11.220 1.00 96.75 267 VAL A C 1
ATOM 2116 O O . VAL A 1 267 ? -0.620 1.029 -11.576 1.00 96.75 267 VAL A O 1
ATOM 2119 N N . GLY A 1 268 ? -0.191 -0.892 -10.498 1.00 97.44 268 GLY A N 1
ATOM 2120 C CA . GLY A 1 268 ? -1.580 -1.124 -10.109 1.00 97.44 268 GLY A CA 1
ATOM 2121 C C . GLY A 1 268 ? -1.954 -0.625 -8.723 1.00 97.44 268 GLY A C 1
ATOM 2122 O O . GLY A 1 268 ? -3.152 -0.515 -8.461 1.00 97.44 268 GLY A O 1
ATOM 2123 N N . THR A 1 269 ? -0.985 -0.357 -7.846 1.00 98.31 269 THR A N 1
ATOM 2124 C CA . THR A 1 269 ? -1.216 0.156 -6.487 1.00 98.31 269 THR A CA 1
ATOM 2125 C C . THR A 1 269 ? -0.248 1.300 -6.181 1.00 98.31 269 THR A C 1
ATOM 2127 O O . THR A 1 269 ? 0.920 1.227 -6.544 1.00 98.31 269 THR A O 1
ATOM 2130 N N . ILE A 1 270 ? -0.706 2.369 -5.532 1.00 98.19 270 ILE A N 1
ATOM 2131 C CA . ILE A 1 270 ? 0.139 3.529 -5.235 1.00 98.19 270 ILE A CA 1
ATOM 2132 C C . ILE A 1 270 ? -0.097 4.078 -3.828 1.00 98.19 270 ILE A C 1
ATOM 2134 O O . ILE A 1 270 ? -1.198 3.985 -3.287 1.00 98.19 270 ILE A O 1
ATOM 2138 N N . TYR A 1 271 ? 0.923 4.707 -3.256 1.00 98.38 271 TYR A N 1
ATOM 2139 C CA . TYR A 1 271 ? 0.769 5.690 -2.189 1.00 98.38 271 TYR A CA 1
ATOM 2140 C C . TYR A 1 271 ? 1.523 6.961 -2.565 1.00 98.38 271 TYR A C 1
ATOM 2142 O O . TYR A 1 271 ? 2.670 6.888 -2.997 1.00 98.38 271 TYR A O 1
ATOM 2150 N N . VAL A 1 272 ? 0.893 8.124 -2.415 1.00 97.88 272 VAL A N 1
ATOM 2151 C CA . VAL A 1 272 ? 1.544 9.422 -2.615 1.00 97.88 272 VAL A CA 1
ATOM 2152 C C . VAL A 1 272 ? 1.452 10.198 -1.312 1.00 97.88 272 VAL A C 1
ATOM 2154 O O . VAL A 1 272 ? 0.349 10.418 -0.816 1.00 97.88 272 VAL A O 1
ATOM 2157 N N . TYR A 1 273 ? 2.584 10.619 -0.759 1.00 96.94 273 TYR A N 1
ATOM 2158 C CA . TYR A 1 273 ? 2.636 11.309 0.531 1.00 96.94 273 TYR A CA 1
ATOM 2159 C C . TYR A 1 273 ? 3.454 12.602 0.461 1.00 96.94 273 TYR A C 1
ATOM 2161 O O . TYR A 1 273 ? 4.131 12.877 -0.532 1.00 96.94 273 TYR A O 1
ATOM 2169 N N . SER A 1 274 ? 3.344 13.424 1.508 1.00 94.88 274 SER A N 1
ATOM 2170 C CA . SER A 1 274 ? 4.121 14.655 1.645 1.00 94.88 274 SER A CA 1
ATOM 2171 C C . SER A 1 274 ? 5.538 14.352 2.127 1.00 94.88 274 SER A C 1
ATOM 2173 O O . SER A 1 274 ? 6.386 13.930 1.357 1.00 94.88 274 SER A O 1
ATOM 2175 N N . ASP A 1 275 ? 5.811 14.559 3.401 1.00 91.88 275 ASP A N 1
ATOM 2176 C CA . ASP A 1 275 ? 7.135 14.569 4.011 1.00 91.88 275 ASP A CA 1
ATOM 2177 C C . ASP A 1 275 ? 7.303 13.486 5.083 1.00 91.88 275 ASP A C 1
ATOM 2179 O O . ASP A 1 275 ? 8.430 13.175 5.460 1.00 91.88 275 ASP A O 1
ATOM 2183 N N . SER A 1 276 ? 6.211 12.885 5.566 1.00 93.94 276 SER A N 1
ATOM 2184 C CA . SER A 1 276 ? 6.254 11.835 6.586 1.00 93.94 276 SER A CA 1
ATOM 2185 C C . SER A 1 276 ? 5.092 10.841 6.467 1.00 93.94 276 SER A C 1
ATOM 2187 O O . SER A 1 276 ? 4.013 11.175 5.977 1.00 93.94 276 SER A O 1
ATOM 2189 N N . TYR A 1 277 ? 5.314 9.630 6.982 1.00 95.50 277 TYR A N 1
ATOM 2190 C CA . TYR A 1 277 ? 4.303 8.594 7.218 1.00 95.50 277 TYR A CA 1
ATOM 2191 C C . TYR A 1 277 ? 3.510 8.800 8.526 1.00 95.50 277 TYR A C 1
ATOM 2193 O O . TYR A 1 277 ? 2.516 8.114 8.774 1.00 95.50 277 TYR A O 1
ATOM 2201 N N . ASP A 1 278 ? 3.897 9.777 9.352 1.00 96.12 278 ASP A N 1
ATOM 2202 C CA . ASP A 1 278 ? 3.235 10.116 10.623 1.00 96.12 278 ASP A CA 1
ATOM 2203 C C . ASP A 1 278 ? 1.951 10.943 10.436 1.00 96.12 278 ASP A C 1
ATOM 2205 O O . ASP A 1 278 ? 1.263 11.289 11.400 1.00 96.12 278 ASP A O 1
ATOM 2209 N N . SER A 1 279 ? 1.605 11.292 9.196 1.00 96.81 279 SER A N 1
ATOM 2210 C CA . SER A 1 279 ? 0.365 11.990 8.874 1.00 96.81 279 SER A CA 1
ATOM 2211 C C . SER A 1 279 ? -0.141 11.633 7.484 1.00 96.81 279 SER A C 1
ATOM 2213 O O . SER A 1 279 ? 0.620 11.184 6.629 1.00 96.81 279 SER A O 1
ATOM 2215 N N . LEU A 1 280 ? -1.439 11.830 7.254 1.00 97.69 280 LEU A N 1
ATOM 2216 C CA . LEU A 1 280 ?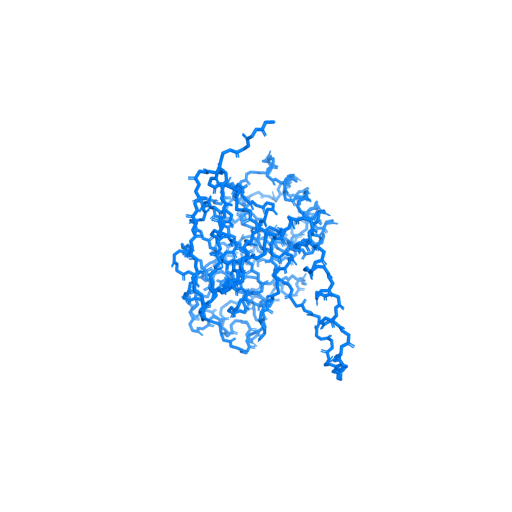 -1.983 11.762 5.902 1.00 97.69 280 LEU A CA 1
ATOM 2217 C C . LEU A 1 280 ? -1.661 13.059 5.150 1.00 97.69 280 LEU A C 1
ATOM 2219 O O . LEU A 1 280 ? -1.743 14.137 5.749 1.00 97.69 280 LEU A O 1
ATOM 2223 N N . PRO A 1 281 ? -1.371 12.994 3.839 1.00 97.25 281 PRO A N 1
ATOM 2224 C CA . PRO A 1 281 ? -1.201 14.200 3.046 1.00 97.25 281 PRO A CA 1
ATOM 2225 C C . PRO A 1 281 ? -2.497 15.020 3.032 1.00 97.25 281 PRO A C 1
ATOM 2227 O O . PRO A 1 281 ? -3.604 14.481 3.051 1.00 97.25 281 PRO A O 1
ATOM 2230 N N . THR A 1 282 ? -2.377 16.343 2.921 1.00 97.19 282 THR A N 1
ATOM 2231 C CA . THR A 1 282 ? -3.536 17.260 2.893 1.00 97.19 282 THR A CA 1
ATOM 2232 C C . THR A 1 282 ? -4.480 17.027 1.709 1.00 97.19 282 THR A C 1
ATOM 2234 O O . THR A 1 282 ? -5.616 17.486 1.741 1.00 97.19 282 THR A O 1
ATOM 2237 N N . PHE A 1 283 ? -4.019 16.301 0.687 1.00 97.81 283 PHE A N 1
ATOM 2238 C CA . PHE A 1 283 ? -4.767 15.887 -0.502 1.00 97.81 283 PHE A CA 1
ATOM 2239 C C . PHE A 1 283 ? -5.199 14.408 -0.469 1.00 97.81 283 PHE A C 1
ATOM 2241 O O . PHE A 1 283 ? -5.483 13.832 -1.518 1.00 97.81 283 PHE A O 1
ATOM 2248 N N . PHE A 1 284 ? -5.192 13.748 0.696 1.00 98.44 284 PHE A N 1
ATOM 2249 C CA . PHE A 1 284 ? -5.468 12.310 0.802 1.00 98.44 284 PHE A CA 1
ATOM 2250 C C . PHE A 1 284 ? -6.815 11.909 0.178 1.00 98.44 284 PHE A C 1
ATOM 2252 O O . PHE A 1 284 ? -6.863 10.976 -0.623 1.00 98.44 284 PHE A O 1
ATOM 2259 N N . SER A 1 285 ? -7.897 12.635 0.472 1.00 98.38 285 SER A N 1
ATOM 2260 C CA . SER A 1 285 ? -9.215 12.345 -0.110 1.00 98.38 285 SER A CA 1
ATOM 2261 C C . SER A 1 285 ? -9.211 12.504 -1.635 1.00 98.38 285 SER A C 1
ATOM 2263 O O . SER A 1 285 ? -9.767 11.670 -2.351 1.00 98.38 285 SER A O 1
ATOM 2265 N N . GLU A 1 286 ? -8.535 13.529 -2.165 1.00 98.69 286 GLU A N 1
ATOM 2266 C CA . GLU A 1 286 ? -8.347 13.694 -3.606 1.00 98.69 286 GLU A CA 1
ATOM 2267 C C . GLU A 1 286 ? -7.514 12.571 -4.227 1.00 98.69 286 GLU A C 1
ATOM 2269 O O . GLU A 1 286 ? -7.815 12.182 -5.352 1.00 98.69 286 GLU A O 1
ATOM 2274 N N . MET A 1 287 ? -6.501 12.055 -3.528 1.00 98.56 287 MET A N 1
ATOM 2275 C CA . MET A 1 287 ? -5.671 10.935 -3.987 1.00 98.56 287 MET A CA 1
ATOM 2276 C C . MET A 1 287 ? -6.492 9.652 -4.124 1.00 98.56 287 MET A C 1
ATOM 2278 O O . MET A 1 287 ? -6.372 8.956 -5.135 1.00 98.56 287 MET A O 1
ATOM 2282 N N . VAL A 1 288 ? -7.348 9.351 -3.141 1.00 98.69 288 VAL A N 1
ATOM 2283 C CA . VAL A 1 288 ? -8.248 8.189 -3.200 1.00 98.69 288 VAL A CA 1
ATOM 2284 C C . VAL A 1 288 ? -9.220 8.340 -4.370 1.00 98.69 288 VAL A C 1
ATOM 2286 O O . VAL A 1 288 ? -9.287 7.447 -5.212 1.00 98.69 288 VAL A O 1
ATOM 2289 N N . ARG A 1 289 ? -9.890 9.492 -4.504 1.00 98.56 289 ARG A N 1
ATOM 2290 C CA . ARG A 1 289 ? -10.780 9.755 -5.647 1.00 98.56 289 ARG A CA 1
ATOM 2291 C C . ARG A 1 289 ? -10.062 9.605 -6.990 1.00 98.56 289 ARG A C 1
ATOM 2293 O O . ARG A 1 289 ? -10.549 8.917 -7.877 1.00 98.56 289 ARG A O 1
ATOM 2300 N N . GLU A 1 290 ? -8.905 10.244 -7.146 1.00 98.50 290 GLU A N 1
ATOM 2301 C CA . GLU A 1 290 ? -8.154 10.212 -8.405 1.00 98.50 290 GLU A CA 1
ATOM 2302 C C . GLU A 1 290 ? -7.711 8.786 -8.760 1.00 98.50 290 GLU A C 1
ATOM 2304 O O . GLU A 1 290 ? -7.783 8.390 -9.921 1.00 98.50 290 GLU A O 1
ATOM 2309 N N . SER A 1 291 ? -7.310 7.986 -7.769 1.00 98.31 291 SER A N 1
ATOM 2310 C CA . SER A 1 291 ? -6.962 6.576 -7.982 1.00 98.31 291 SER A CA 1
ATOM 2311 C C . SER A 1 291 ? -8.177 5.758 -8.431 1.00 98.31 291 SER A C 1
ATOM 2313 O O . SER A 1 291 ? -8.064 4.960 -9.361 1.00 98.31 291 SER A O 1
ATOM 2315 N N . ALA A 1 292 ? -9.350 6.007 -7.836 1.00 97.94 292 ALA A N 1
ATOM 2316 C CA . ALA A 1 292 ? -10.604 5.357 -8.217 1.00 97.94 292 ALA A CA 1
ATOM 2317 C C . ALA A 1 292 ? -10.990 5.627 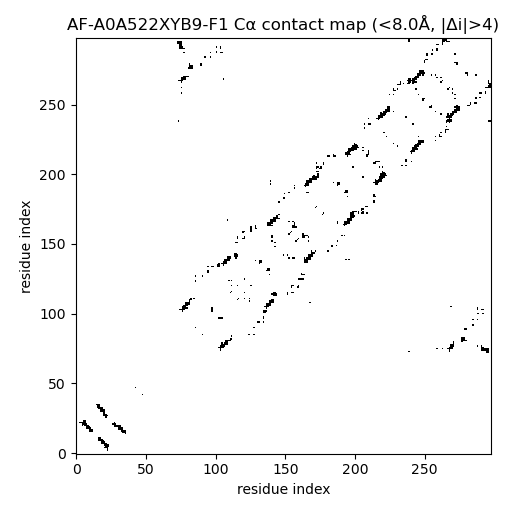-9.681 1.00 97.94 292 ALA A C 1
ATOM 2319 O O . ALA A 1 292 ? -11.476 4.724 -10.359 1.00 97.94 292 ALA A O 1
ATOM 2320 N N . ASP A 1 293 ? -10.733 6.839 -10.178 1.00 97.50 293 ASP A N 1
ATOM 2321 C CA . ASP A 1 293 ? -11.046 7.247 -11.553 1.00 97.50 293 ASP A CA 1
ATOM 2322 C C . ASP A 1 293 ? -9.943 6.873 -12.564 1.00 97.50 293 ASP A C 1
ATOM 2324 O O . ASP A 1 293 ? -10.171 6.854 -13.781 1.00 97.50 293 ASP A O 1
ATOM 2328 N N . THR A 1 294 ? -8.736 6.554 -12.085 1.00 97.69 294 THR A N 1
ATOM 2329 C CA . THR A 1 294 ? -7.576 6.290 -12.942 1.00 97.69 294 THR A CA 1
ATOM 2330 C C . THR A 1 294 ? -7.511 4.830 -13.371 1.00 97.69 294 THR A C 1
ATOM 2332 O O . THR A 1 294 ? -7.403 3.913 -12.560 1.00 97.69 294 THR A O 1
ATOM 2335 N N . LYS A 1 295 ? -7.489 4.613 -14.687 1.00 96.88 295 LYS A N 1
ATOM 2336 C CA . LYS A 1 295 ? -7.293 3.296 -15.306 1.00 96.88 295 LYS A CA 1
ATOM 2337 C C . LYS A 1 295 ? -5.814 3.000 -15.489 1.00 96.88 295 LYS A C 1
ATOM 2339 O O . LYS A 1 295 ? -5.071 3.847 -15.982 1.00 96.88 295 LYS A O 1
ATOM 2344 N N . VAL A 1 296 ? -5.420 1.776 -15.166 1.00 96.19 296 VAL A N 1
ATOM 2345 C CA . VAL A 1 296 ? -4.038 1.317 -15.293 1.00 96.19 296 VAL A CA 1
ATOM 2346 C C . VAL A 1 296 ? -3.821 0.681 -16.659 1.00 96.19 296 VAL A C 1
ATOM 2348 O O . VAL A 1 296 ? -4.654 -0.091 -17.144 1.00 96.19 296 VAL A O 1
ATOM 2351 N N . LYS A 1 297 ? -2.705 1.030 -17.296 1.00 92.50 297 LYS A N 1
ATOM 2352 C CA . LYS A 1 297 ? -2.296 0.445 -18.567 1.00 92.50 297 LYS A CA 1
ATOM 2353 C C . LYS A 1 297 ? -1.871 -1.010 -18.348 1.00 92.50 297 LYS A C 1
ATOM 2355 O O . LYS A 1 297 ? -1.144 -1.303 -17.404 1.00 92.50 297 LYS A O 1
ATOM 2360 N N . ARG A 1 298 ? -2.325 -1.896 -19.234 1.00 83.38 298 ARG A N 1
ATOM 2361 C CA . ARG A 1 298 ? -1.759 -3.237 -19.409 1.00 83.38 298 ARG A CA 1
ATOM 2362 C C . ARG A 1 298 ? -0.733 -3.231 -20.533 1.00 83.38 298 ARG A C 1
ATOM 2364 O O . ARG A 1 298 ? -0.939 -2.465 -21.507 1.00 83.38 298 ARG A O 1
#

Radius of gyration: 23.77 Å; Cα contacts (8 Å, |Δi|>4): 539; chains: 1; bounding box: 44×64×65 Å

Sequence (298 aa):
MRKTIKYFSLVTVTGISIIFLATDLSSWLYPVFVAAPGDRKEISLKETISLTSNNLKNSMKNSSPANPPNDPMTHMGVIIVPYFATTSQFWETIYLAADEYPGTIRYVIINPCSGPCNEPLSTDWQRIISELKSRNINTLGYIFDIFQSKENIDYYMVKPQIPTDGIFFDNEGTSDTIDRFKQYADYVHSLGGAVYINPGFNYPHVTNYLKEGLADVANMYEFESSKAHHISIDASLQPQQVSAILGEVFTVLEMRKMIYESAQAGVGTIYVYSDSYDSLPTFFSEMVRESADTKVKR

Secondary structure (DSSP, 8-state):
-PPPP-EEEEEEETTEEEEEEESSTT-EEEEEEE--TT------HHHHHHHHHHHHHHTTSS------------BPEEEE---S-TT-THHHHHHHHHHHSTTTEEEEEE-SSSS--SSPPPHHHHHHHHHHHHTTPEEEEEES-GGGHHHHHHHHHTSSSS--SEEEEETTTSS--HHHHHHHHHHHHHTT-EEEEE-SS--TTHHHHHHTTS-SEEEEEEEEGGGGGG----TTS-GGGEEEEEE---SHHHHHHHHHHHHHHT--EEEE-SS-TTS--TTHHHHHHHHHHPBPP-

Solvent-accessible surface area (backbone atoms only — not comparable to full-atom values): 16793 Å² total; per-residue (Å²): 133,90,82,66,76,71,46,76,50,80,49,72,57,98,83,43,44,38,40,38,51,21,65,50,99,87,43,83,48,75,80,46,80,52,78,64,97,86,68,91,71,93,74,53,76,69,55,56,57,53,54,56,58,55,54,61,61,61,74,72,73,83,77,87,72,80,83,68,84,84,67,78,80,48,47,23,27,29,43,45,68,51,64,50,64,87,84,45,70,62,58,58,57,52,50,53,45,36,72,75,41,69,63,22,47,42,37,36,46,48,46,88,55,82,16,73,55,103,56,81,75,48,71,62,56,36,49,52,51,51,58,40,45,77,57,63,26,42,35,21,30,35,36,59,59,77,93,54,41,68,68,48,46,36,50,33,57,61,70,39,96,59,45,42,48,23,37,32,32,39,57,42,45,66,54,94,47,61,85,71,47,40,66,55,29,54,49,41,47,74,72,72,26,47,34,33,31,28,29,40,39,76,44,89,62,42,58,50,38,49,74,72,64,46,24,60,28,34,28,37,35,52,46,52,51,92,54,58,90,71,64,80,62,68,86,87,59,57,30,76,36,29,27,36,40,34,28,68,39,91,45,66,68,56,48,51,49,51,55,51,53,40,13,69,46,25,32,18,27,36,32,78,31,27,90,55,46,63,53,79,37,98,49,46,67,58,51,52,54,51,26,54,74,33,66,35,39,130

Mean predicted aligned error: 11.51 Å